Protein AF-A0A1Z3ND58-F1 (afdb_monomer_lite)

Radius of gyration: 22.32 Å; chains: 1; bounding box: 86×36×73 Å

Secondary structure (DSSP, 8-state):
----------------PPPPPPGGGT-EEES----BSSSSBHHHHHHS-EEPPPHHHHHHHHHHHHT---GGGHHHHHHHHHHT--EEEEESS-EEEEEEGGGTEEEEEE-----SEEE-TTT--EEE-HHHHHSPP-B-TTT-SBHHHHHHHHHHHHHHHHHTT-GGGSHHHHHHHTEEE-SSSEEETTS-HHHHHHHHHHHHHHHHTT-HHHHHHHHHHHHHHTTSS-HHHHH-HHHHHHHHHHHHHH-TTHHHHS-HHHHHHHHHHHT--

Sequence (273 aa):
MSFVLGLVTILSVAQAQARPQSALDVMTFEDEFTCNDKFPHHSFCEAVEFRPWSEAEKQIVGEYLANINDPRLGHLLEVIKSKGITKIHRVGYGATWYNNISKRRAEFVRSRDKALLWVNPVTNVIGFSDSFFTGTSFMDPHAKVDRKQINVFHELVHVFDVALGHISTSQEFYDSVGWHWDGKEHVIGGVDYHQSQLDFKNILALVGNKQSARAYAQDRELGIQYGFPTV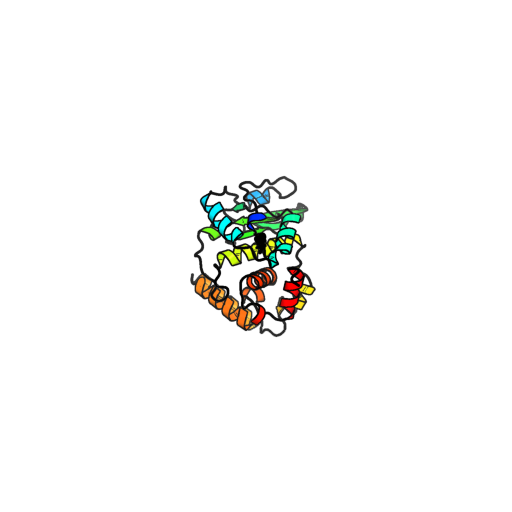YSMTNTHESFAEIISYYIFDPTAKDYLSPKIQAYVKSVLKED

Foldseek 3Di:
DDDDDDDDDDPPPPPPDPFADFLLNQADEDQDDDADCPPPHVLQPVQWAFHGDDPVNCVVVSVLRRVRGDNLCNVLSVLLNVLVLRYETETQFHWDWDQDPVVRDIGIHHDPDDQQWDADLRRSYIYGHPCVVPPDWDQAPFLRHTVSSLSVQLVSLVSSCSSVPNCLPDPLVCVLQQWDDPPPDTAHPPDPPVVLVVQLVVLVVCVVVVNPNVSQNSQQVVQLVQLHRGSCLRNDSSSVRSRLLSCVRRGPCNVVRHDPSSVVVSCVSSVPD

Structure (mmCIF, N/CA/C/O backbone):
data_AF-A0A1Z3ND58-F1
#
_entry.id   AF-A0A1Z3ND58-F1
#
loop_
_atom_site.group_PDB
_atom_site.id
_atom_site.type_symbol
_atom_site.label_atom_id
_atom_site.label_alt_id
_atom_site.label_comp_id
_atom_site.label_asym_id
_atom_site.label_entity_id
_atom_site.label_seq_id
_atom_site.pdbx_PDB_ins_code
_atom_site.Cartn_x
_atom_site.Cartn_y
_atom_site.Cartn_z
_atom_site.occupancy
_atom_site.B_iso_or_equiv
_atom_site.auth_seq_id
_atom_site.auth_comp_id
_atom_site.auth_asym_id
_atom_site.auth_atom_id
_atom_site.pdbx_PDB_model_num
ATOM 1 N N . MET A 1 1 ? -63.194 6.944 -44.421 1.00 39.06 1 MET A N 1
ATOM 2 C CA . MET A 1 1 ? -61.726 6.918 -44.245 1.00 39.06 1 MET A CA 1
ATOM 3 C C . MET A 1 1 ? -61.429 7.492 -42.870 1.00 39.06 1 MET A C 1
ATOM 5 O O . MET A 1 1 ? -61.539 8.697 -42.710 1.00 39.06 1 MET A O 1
ATOM 9 N N . SER A 1 2 ? -61.146 6.642 -41.882 1.00 37.78 2 SER A N 1
ATOM 10 C CA . SER A 1 2 ? -60.727 7.072 -40.541 1.00 37.78 2 SER A CA 1
ATOM 11 C C . SER A 1 2 ? -59.277 6.656 -40.344 1.00 37.78 2 SER A C 1
ATOM 13 O O . SER A 1 2 ? -58.972 5.467 -40.351 1.00 37.78 2 SER A O 1
ATOM 15 N N . PHE A 1 3 ? -58.394 7.644 -40.222 1.00 41.06 3 PHE A N 1
ATOM 16 C CA . PHE A 1 3 ? -57.000 7.455 -39.837 1.00 41.06 3 PHE A CA 1
ATOM 17 C C . PHE A 1 3 ? -56.932 7.327 -38.313 1.00 41.06 3 PHE A C 1
ATOM 19 O O . PHE A 1 3 ? -57.282 8.261 -37.596 1.00 41.06 3 PHE A O 1
ATOM 26 N N . VAL A 1 4 ? -56.483 6.173 -37.824 1.00 44.28 4 VAL A N 1
ATOM 27 C CA . VAL A 1 4 ? -56.103 5.981 -36.421 1.00 44.28 4 VAL A CA 1
ATOM 28 C C . VAL A 1 4 ? -54.611 6.286 -36.316 1.00 44.28 4 VAL A C 1
ATOM 30 O O . VAL A 1 4 ? -53.786 5.532 -36.827 1.00 44.28 4 VAL A O 1
ATOM 33 N N . LEU A 1 5 ? -54.266 7.411 -35.683 1.00 46.44 5 LEU A N 1
ATOM 34 C CA . LEU A 1 5 ? -52.904 7.682 -35.224 1.00 46.44 5 LEU A CA 1
ATOM 35 C C . LEU A 1 5 ? -52.620 6.807 -33.996 1.00 46.44 5 LEU A C 1
ATOM 37 O O . LEU A 1 5 ? -53.207 7.013 -32.935 1.00 46.44 5 LEU A O 1
ATOM 41 N N . GLY A 1 6 ? -51.707 5.849 -34.138 1.00 41.09 6 GLY A N 1
ATOM 42 C CA . GLY A 1 6 ? -51.095 5.153 -33.012 1.00 41.09 6 GLY A CA 1
ATOM 43 C C . GLY A 1 6 ? -49.927 5.971 -32.467 1.00 41.09 6 GLY A C 1
ATOM 44 O O . GLY A 1 6 ? -48.903 6.105 -33.132 1.00 41.09 6 GLY A O 1
ATOM 45 N N . LEU A 1 7 ? -50.084 6.519 -31.262 1.00 45.78 7 LEU A N 1
ATOM 46 C CA . LEU A 1 7 ? -48.991 7.092 -30.480 1.00 45.78 7 LEU A CA 1
ATOM 47 C C . LEU A 1 7 ? -48.187 5.930 -29.873 1.00 45.78 7 LEU A C 1
ATOM 49 O O . LEU A 1 7 ? -48.702 5.200 -29.028 1.00 45.78 7 LEU A O 1
ATOM 53 N N . VAL A 1 8 ? -46.940 5.744 -30.304 1.00 48.28 8 VAL A N 1
ATOM 54 C CA . VAL A 1 8 ? -45.993 4.832 -29.647 1.00 48.28 8 VAL A CA 1
ATOM 55 C C . VAL A 1 8 ? -45.189 5.649 -28.643 1.00 48.28 8 VAL A C 1
ATOM 57 O O . VAL A 1 8 ? -44.304 6.416 -29.014 1.00 48.28 8 VAL A O 1
ATOM 60 N N . THR A 1 9 ? -45.512 5.507 -27.361 1.00 51.62 9 THR A N 1
ATOM 61 C CA . THR A 1 9 ? -44.716 6.047 -26.257 1.00 51.62 9 THR A CA 1
ATOM 62 C C . THR A 1 9 ? -43.531 5.115 -26.013 1.00 51.62 9 THR A C 1
ATOM 64 O O . THR A 1 9 ? -43.684 4.031 -25.453 1.00 51.62 9 THR A O 1
ATOM 67 N N . ILE A 1 10 ? -42.337 5.523 -26.444 1.00 54.19 10 ILE A N 1
ATOM 68 C CA . ILE A 1 10 ? -41.084 4.858 -26.072 1.00 54.19 10 ILE A CA 1
ATOM 69 C C . ILE A 1 10 ? -40.752 5.301 -24.643 1.00 54.19 10 ILE A C 1
ATOM 71 O O . ILE A 1 10 ? -40.317 6.427 -24.414 1.00 54.19 10 ILE A O 1
ATOM 75 N N . LEU A 1 11 ? -41.003 4.426 -23.669 1.00 47.97 11 LEU A N 1
ATOM 76 C CA . LEU A 1 11 ? -40.502 4.585 -22.306 1.00 47.97 11 LEU A CA 1
ATOM 77 C C . LEU A 1 11 ? -39.007 4.250 -22.305 1.00 47.97 11 LEU A C 1
ATOM 79 O O . LEU A 1 11 ? -38.619 3.085 -22.254 1.00 47.97 11 LEU A O 1
ATOM 83 N N . SER A 1 12 ? -38.167 5.279 -22.374 1.00 52.41 12 SER A N 1
ATOM 84 C CA . SER A 1 12 ? -36.735 5.155 -22.113 1.00 52.41 12 SER A CA 1
ATOM 85 C C . SER A 1 12 ? -36.529 4.850 -20.630 1.00 52.41 12 SER A C 1
ATOM 87 O O . SER A 1 12 ? -36.577 5.744 -19.786 1.00 52.41 12 SER A O 1
ATOM 89 N N . VAL A 1 13 ? -36.322 3.576 -20.299 1.00 53.56 13 VAL A N 1
ATOM 90 C CA . VAL A 1 13 ? -35.859 3.164 -18.972 1.00 53.56 13 VAL A CA 1
ATOM 91 C C . VAL A 1 13 ? -34.390 3.564 -18.875 1.00 53.56 13 VAL A C 1
ATOM 93 O O . VAL A 1 13 ? -33.514 2.877 -19.394 1.00 53.56 13 VAL A O 1
ATOM 96 N N . ALA A 1 14 ? -34.115 4.706 -18.248 1.00 52.66 14 ALA A N 1
ATOM 97 C CA . ALA A 1 14 ? -32.765 5.045 -17.830 1.00 52.66 14 ALA A CA 1
ATOM 98 C C . ALA A 1 14 ? -32.334 4.011 -16.780 1.00 52.66 14 ALA A C 1
ATOM 100 O O . ALA A 1 14 ? -32.761 4.066 -15.627 1.00 52.66 14 ALA A O 1
ATOM 101 N N . GLN A 1 15 ? -31.532 3.026 -17.186 1.00 48.34 15 GLN A N 1
ATOM 102 C CA . GLN A 1 15 ? -30.821 2.173 -16.243 1.00 48.34 15 GLN A CA 1
ATOM 103 C C . GLN A 1 15 ? -29.830 3.067 -15.500 1.00 48.34 15 GLN A C 1
ATOM 105 O O . GLN A 1 15 ? -28.807 3.464 -16.053 1.00 48.34 15 GLN A O 1
ATOM 110 N N . ALA A 1 16 ? -30.154 3.425 -14.258 1.00 51.81 16 ALA A N 1
ATOM 111 C CA . ALA A 1 16 ? -29.184 4.017 -13.356 1.00 51.81 16 ALA A CA 1
ATOM 112 C C . ALA A 1 16 ? -28.056 2.992 -13.178 1.00 51.81 16 ALA A C 1
ATOM 114 O O . ALA A 1 16 ? -28.246 1.967 -12.522 1.00 51.81 16 ALA A O 1
ATOM 115 N N . GLN A 1 17 ? -26.910 3.223 -13.821 1.00 58.22 17 GLN A N 1
ATOM 116 C CA . GLN A 1 17 ? -25.712 2.443 -13.545 1.00 58.22 17 GLN A CA 1
ATOM 117 C C . GLN A 1 17 ? -25.391 2.632 -12.063 1.00 58.22 17 GLN A C 1
ATOM 119 O O . GLN A 1 17 ? -25.220 3.760 -11.597 1.00 58.22 17 GLN A O 1
ATOM 124 N N . ALA A 1 18 ? -25.387 1.533 -11.307 1.00 68.38 18 ALA A N 1
ATOM 125 C CA . ALA A 1 18 ? -24.982 1.568 -9.913 1.00 68.38 18 ALA A CA 1
ATOM 126 C C . ALA A 1 18 ? -23.560 2.135 -9.849 1.00 68.38 18 ALA A C 1
ATOM 128 O O . ALA A 1 18 ? -22.675 1.661 -10.565 1.00 68.38 18 ALA A O 1
ATOM 129 N N . ARG A 1 19 ? -23.351 3.171 -9.025 1.00 79.38 19 ARG A N 1
ATOM 130 C CA . ARG A 1 19 ? -22.003 3.698 -8.793 1.00 79.38 19 ARG A CA 1
ATOM 131 C C . ARG A 1 19 ? -21.109 2.553 -8.296 1.00 79.38 19 ARG A C 1
ATOM 133 O O . ARG A 1 19 ? -21.601 1.725 -7.521 1.00 79.38 19 ARG A O 1
ATOM 140 N N . PRO A 1 20 ? -19.833 2.496 -8.704 1.00 84.00 20 PRO A N 1
ATOM 141 C CA . PRO A 1 20 ? -18.913 1.515 -8.150 1.00 84.00 20 PRO A CA 1
ATOM 142 C C . PRO A 1 20 ? -18.843 1.661 -6.625 1.00 84.00 20 PRO A C 1
ATOM 144 O O . PRO A 1 20 ? -18.985 2.768 -6.094 1.00 84.00 20 PRO A O 1
ATOM 147 N N . GLN A 1 21 ? -18.625 0.548 -5.926 1.00 90.38 21 GLN A N 1
ATOM 148 C CA . GLN A 1 21 ? -18.361 0.572 -4.491 1.00 90.38 21 GLN A CA 1
ATOM 149 C C . GLN A 1 21 ? -17.079 1.367 -4.231 1.00 90.38 21 GLN A C 1
ATOM 151 O O . GLN A 1 21 ? -16.051 1.122 -4.861 1.00 90.38 21 GLN A O 1
ATOM 156 N N . SER A 1 22 ? -17.144 2.317 -3.305 1.00 95.12 22 SER A N 1
ATOM 157 C CA . SER A 1 22 ? -15.983 3.085 -2.861 1.00 95.12 22 SER A CA 1
ATOM 158 C C . SER A 1 22 ? -15.372 2.483 -1.599 1.00 95.12 22 SER A C 1
ATOM 160 O O . SER A 1 22 ? -16.047 1.769 -0.850 1.00 95.12 22 SER A O 1
ATOM 162 N N . ALA A 1 23 ? -14.114 2.815 -1.305 1.00 95.56 23 ALA A N 1
ATOM 163 C CA . ALA A 1 23 ? -13.499 2.441 -0.032 1.00 95.56 23 ALA A CA 1
ATOM 164 C C . ALA A 1 23 ? -14.264 3.026 1.171 1.00 95.56 23 ALA A C 1
ATOM 166 O O . ALA A 1 23 ? -14.337 2.386 2.220 1.00 95.56 23 ALA A O 1
ATOM 167 N N . LEU A 1 24 ? -14.902 4.194 1.013 1.00 96.94 24 LEU A N 1
ATOM 168 C CA . LEU A 1 24 ? -15.744 4.795 2.055 1.00 96.94 24 LEU A CA 1
ATOM 169 C C . LEU A 1 24 ? -16.965 3.928 2.404 1.00 96.94 24 LEU A C 1
ATOM 171 O O . LEU A 1 24 ? -17.400 3.928 3.549 1.00 96.94 24 LEU A O 1
ATOM 175 N N . ASP A 1 25 ? -17.494 3.153 1.453 1.00 95.69 25 ASP A N 1
ATOM 176 C CA . ASP A 1 25 ? -18.625 2.249 1.707 1.00 95.69 25 ASP A CA 1
ATOM 177 C C . ASP A 1 25 ? -18.216 1.008 2.534 1.00 95.69 25 ASP A C 1
ATOM 179 O O . ASP A 1 25 ? -19.074 0.237 2.972 1.00 95.69 25 ASP A O 1
ATOM 183 N N . VAL A 1 26 ? -16.909 0.783 2.720 1.00 95.75 26 VAL A N 1
ATOM 184 C CA . VAL A 1 26 ? -16.345 -0.342 3.485 1.00 95.75 26 VAL A CA 1
ATOM 185 C C . VAL A 1 26 ? -15.766 0.107 4.821 1.00 95.75 26 VAL A C 1
ATOM 187 O O . VA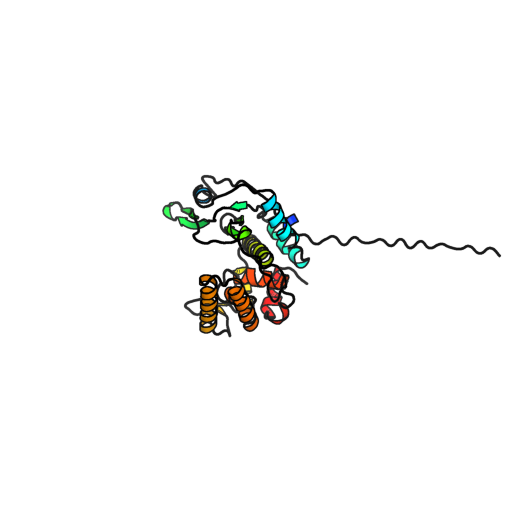L A 1 26 ? -15.911 -0.608 5.811 1.00 95.75 26 VAL A O 1
ATOM 190 N N . MET A 1 27 ? -15.107 1.264 4.854 1.00 96.56 27 MET A N 1
ATOM 191 C CA . MET A 1 27 ? -14.356 1.724 6.019 1.00 96.56 27 MET A CA 1
ATOM 192 C C . MET A 1 27 ? -15.231 2.471 7.025 1.00 96.56 27 MET A C 1
ATOM 194 O O . MET A 1 27 ? -16.112 3.247 6.664 1.00 96.56 27 MET A O 1
ATOM 198 N N . THR A 1 28 ? -14.940 2.283 8.310 1.00 96.62 28 THR A N 1
ATOM 199 C CA . THR A 1 28 ? -15.639 2.932 9.423 1.00 96.62 28 THR A CA 1
ATOM 200 C C . THR A 1 28 ? -14.651 3.628 10.348 1.00 96.62 28 THR A C 1
ATOM 202 O O . THR A 1 28 ? -13.667 3.022 10.776 1.00 96.62 28 THR A O 1
ATOM 205 N N . PHE A 1 29 ? -14.935 4.882 10.690 1.00 97.38 29 PHE A N 1
ATOM 206 C CA . PHE A 1 29 ? -14.153 5.653 11.655 1.00 97.38 29 PHE A CA 1
ATOM 207 C C . PHE A 1 29 ? -14.386 5.141 13.076 1.00 97.38 29 PHE A C 1
ATOM 209 O O . PHE A 1 29 ? -15.533 4.975 13.490 1.00 97.38 29 PHE A O 1
ATOM 216 N N . GLU A 1 30 ? -13.304 4.926 13.817 1.00 96.62 30 GLU A N 1
ATOM 217 C CA . GLU A 1 30 ? -13.336 4.457 15.199 1.00 96.62 30 GLU A CA 1
ATOM 218 C C . GLU A 1 30 ? -12.383 5.298 16.064 1.00 96.62 30 GLU A C 1
ATOM 220 O O . GLU A 1 30 ? -11.206 5.469 15.728 1.00 96.62 30 GLU A O 1
ATOM 225 N N . ASP A 1 31 ? -12.899 5.818 17.178 1.00 92.06 31 ASP A N 1
ATOM 226 C CA . ASP A 1 31 ? -12.148 6.666 18.116 1.00 92.06 31 ASP A CA 1
ATOM 227 C C . ASP A 1 31 ? -11.383 5.843 19.162 1.00 92.06 31 ASP A C 1
ATOM 229 O O . ASP A 1 31 ? -10.349 6.276 19.673 1.00 92.06 31 ASP A O 1
ATOM 233 N N . GLU A 1 32 ? -11.876 4.643 19.475 1.00 87.19 32 GLU A N 1
ATOM 234 C CA . GLU A 1 32 ? -11.374 3.823 20.573 1.00 87.19 32 GLU A CA 1
ATOM 235 C C . GLU A 1 32 ? -10.800 2.491 20.083 1.00 87.19 32 GLU A C 1
ATOM 237 O O . GLU A 1 32 ? -11.251 1.885 19.111 1.00 87.19 32 GLU A O 1
ATOM 242 N N . PHE A 1 33 ? -9.791 1.996 20.796 1.00 91.19 33 PHE A N 1
ATOM 243 C CA . PHE A 1 33 ? -9.271 0.649 20.608 1.00 91.19 33 PHE A CA 1
ATOM 244 C C . PHE A 1 33 ? -8.983 0.022 21.967 1.00 91.19 33 PHE A C 1
ATOM 246 O O . PHE A 1 33 ? -8.309 0.615 22.809 1.00 91.19 33 PHE A O 1
ATOM 253 N N . THR A 1 34 ? -9.489 -1.189 22.195 1.00 89.81 34 THR A N 1
ATOM 254 C CA . THR A 1 34 ? -9.351 -1.864 23.488 1.00 89.81 34 THR A CA 1
ATOM 255 C C . THR A 1 34 ? -8.306 -2.969 23.417 1.00 89.81 34 THR A C 1
ATOM 257 O O . THR A 1 34 ? -8.447 -3.932 22.664 1.00 89.81 34 THR A O 1
ATOM 260 N N . CYS A 1 35 ? -7.279 -2.865 24.258 1.00 91.88 35 CYS A N 1
ATOM 261 C CA . CYS A 1 35 ? -6.337 -3.950 24.520 1.00 91.88 35 CYS A CA 1
ATOM 262 C C . CYS A 1 35 ? -6.767 -4.775 25.736 1.00 91.88 35 CYS A C 1
ATOM 264 O O . CYS A 1 35 ? -7.497 -4.299 26.605 1.00 91.88 35 CYS A O 1
ATOM 266 N N . ASN A 1 36 ? -6.287 -6.011 25.809 1.00 88.81 36 ASN A N 1
ATOM 267 C CA . ASN A 1 36 ? -6.525 -6.913 26.934 1.00 88.81 36 ASN A CA 1
ATOM 268 C C . ASN A 1 36 ? -5.255 -7.722 27.253 1.00 88.81 36 ASN A C 1
ATOM 270 O O . ASN A 1 36 ? -4.233 -7.573 26.588 1.00 88.81 36 ASN A O 1
ATOM 274 N N . ASP A 1 37 ? -5.306 -8.614 28.242 1.00 86.44 37 ASP A N 1
ATOM 275 C CA . ASP A 1 37 ? -4.149 -9.439 28.626 1.00 86.44 37 ASP A CA 1
ATOM 276 C C . ASP A 1 37 ? -3.791 -10.552 27.622 1.00 86.44 37 ASP A C 1
ATOM 278 O O . ASP A 1 37 ? -2.736 -11.181 27.742 1.00 86.44 37 ASP A O 1
ATOM 282 N N . LYS A 1 38 ? -4.650 -10.813 26.629 1.00 83.00 38 LYS A N 1
ATOM 283 C CA . LYS A 1 38 ? -4.438 -11.822 25.583 1.00 83.00 38 LYS A CA 1
ATOM 284 C C . LYS A 1 38 ? -3.909 -11.179 24.306 1.00 83.00 38 LYS A C 1
ATOM 286 O O . LYS A 1 38 ? -2.727 -11.308 23.994 1.00 83.00 38 LYS A O 1
ATOM 291 N N . PHE A 1 39 ? -4.795 -10.537 23.549 1.00 84.69 39 PHE A N 1
ATOM 292 C CA . PHE A 1 39 ? -4.489 -9.976 22.244 1.00 84.69 39 PHE A CA 1
ATOM 293 C C . PHE A 1 39 ? -5.547 -8.951 21.775 1.00 84.69 39 PHE A C 1
ATOM 295 O O . PHE A 1 39 ? -6.742 -9.256 21.836 1.00 84.69 39 PHE A O 1
ATOM 302 N N . PRO A 1 40 ? -5.125 -7.781 21.262 1.00 89.75 40 PRO A N 1
ATOM 303 C CA . PRO A 1 40 ? -3.776 -7.233 21.398 1.00 89.75 40 PRO A CA 1
ATOM 304 C C . PRO A 1 40 ? -3.431 -6.994 22.869 1.00 89.75 40 PRO A C 1
ATOM 306 O O . PRO A 1 40 ? -4.270 -6.536 23.644 1.00 89.75 40 PRO A O 1
ATOM 309 N N . HIS A 1 41 ? -2.202 -7.351 23.252 1.00 92.94 41 HIS A N 1
ATOM 310 C CA . HIS A 1 41 ? -1.719 -7.163 24.619 1.00 92.94 41 HIS A CA 1
ATOM 311 C C . HIS A 1 41 ? -1.672 -5.665 24.978 1.00 92.94 41 HIS A C 1
ATOM 313 O O . HIS A 1 41 ? -1.445 -4.844 24.092 1.00 92.94 41 HIS A O 1
ATOM 319 N N . HIS A 1 42 ? -1.806 -5.298 26.258 1.00 93.50 42 HIS A N 1
ATOM 320 C CA . HIS A 1 42 ? -1.751 -3.902 26.736 1.00 93.50 42 HIS A CA 1
ATOM 321 C C . HIS A 1 42 ? -0.566 -3.083 26.203 1.00 93.50 42 HIS A C 1
ATOM 323 O O . HIS A 1 42 ? -0.738 -1.913 25.874 1.00 93.50 42 HIS A O 1
ATOM 329 N N . SER A 1 43 ? 0.588 -3.720 25.979 1.00 93.31 43 SER A N 1
ATOM 330 C CA . SER A 1 43 ? 1.755 -3.083 25.348 1.00 93.31 43 SER A CA 1
ATOM 331 C C . SER A 1 43 ? 1.454 -2.450 23.983 1.00 93.31 43 SER A C 1
ATOM 333 O O . SER A 1 43 ? 2.157 -1.540 23.571 1.00 93.31 43 SER A O 1
ATOM 335 N N . PHE A 1 44 ? 0.436 -2.925 23.254 1.00 94.75 44 PHE A N 1
ATOM 336 C CA . PHE A 1 44 ? -0.003 -2.306 22.002 1.00 94.75 44 PHE A CA 1
ATOM 337 C C . PHE A 1 44 ? -0.628 -0.931 22.243 1.00 94.75 44 PHE A C 1
ATOM 339 O O . PHE A 1 44 ? -0.188 0.045 21.650 1.00 94.75 44 PHE A O 1
ATOM 346 N N . CYS A 1 45 ? -1.594 -0.834 23.155 1.00 93.00 45 CYS A N 1
ATOM 347 C CA . CYS A 1 45 ? -2.236 0.436 23.498 1.00 93.00 45 CYS A CA 1
ATOM 348 C C . CYS A 1 45 ? -1.283 1.394 24.230 1.00 93.00 45 CYS A C 1
ATOM 350 O O . CYS A 1 45 ? -1.477 2.600 24.184 1.00 93.00 45 CYS A O 1
ATOM 352 N N . GLU A 1 46 ? -0.233 0.881 24.875 1.00 93.50 46 GLU A N 1
ATOM 353 C CA . GLU A 1 46 ? 0.860 1.704 25.415 1.00 93.50 46 GLU A CA 1
ATOM 354 C C . GLU A 1 46 ? 1.798 2.229 24.313 1.00 93.50 46 GLU A C 1
ATOM 356 O O . GLU A 1 46 ? 2.409 3.288 24.457 1.00 93.50 46 GLU A O 1
ATOM 361 N N . ALA A 1 47 ? 1.933 1.486 23.212 1.00 93.19 47 ALA A N 1
ATOM 362 C CA . ALA A 1 47 ? 2.815 1.817 22.097 1.00 93.19 47 ALA A CA 1
ATOM 363 C C . ALA A 1 47 ? 2.154 2.688 21.018 1.00 93.19 47 ALA A C 1
ATOM 365 O O . ALA A 1 47 ? 2.872 3.279 20.207 1.00 93.19 47 ALA A O 1
ATOM 366 N N . VAL A 1 48 ? 0.821 2.759 20.994 1.00 93.06 48 VAL A N 1
ATOM 367 C CA . VAL A 1 48 ? 0.024 3.517 20.021 1.00 93.06 48 VAL A CA 1
ATOM 368 C C . VAL A 1 48 ? -0.737 4.618 20.740 1.00 93.06 48 VAL A C 1
ATOM 370 O O . VAL A 1 48 ? -1.480 4.362 21.682 1.00 93.06 48 VAL A O 1
ATOM 373 N N . GLU A 1 49 ? -0.608 5.849 20.260 1.00 92.25 49 GLU A N 1
ATOM 374 C CA . GLU A 1 49 ? -1.403 6.961 20.778 1.00 92.25 49 GLU A CA 1
ATOM 375 C C . GLU A 1 49 ? -2.703 7.081 19.984 1.00 92.25 49 GLU A C 1
ATOM 377 O O . GLU A 1 49 ? -2.719 7.738 18.947 1.00 92.25 49 GLU A O 1
ATOM 382 N N . PHE A 1 50 ? -3.788 6.465 20.451 1.00 93.25 50 PHE A N 1
ATOM 383 C CA . PHE A 1 50 ? -5.120 6.686 19.880 1.00 93.25 50 PHE A CA 1
ATOM 384 C C . PHE A 1 50 ? -5.651 8.067 20.265 1.00 93.25 50 PHE A C 1
ATOM 386 O O . PHE A 1 50 ? -5.490 8.519 21.401 1.00 93.25 50 PHE A O 1
ATOM 393 N N . ARG A 1 51 ? -6.279 8.747 19.309 1.00 93.81 51 ARG A N 1
ATOM 394 C CA . ARG A 1 51 ? -6.914 10.052 19.497 1.00 93.81 51 ARG A CA 1
ATOM 395 C C . ARG A 1 51 ? -8.331 10.004 18.922 1.00 93.81 51 ARG A C 1
ATOM 397 O O . ARG A 1 51 ? -8.553 9.264 17.968 1.00 93.81 51 ARG A O 1
ATOM 404 N N . PRO A 1 52 ? -9.271 10.800 19.450 1.00 95.75 52 PRO A N 1
ATOM 405 C CA . PRO A 1 52 ? -10.571 10.949 18.817 1.00 95.75 52 PRO A CA 1
ATOM 406 C C . PRO A 1 52 ? -10.429 11.677 17.477 1.00 95.75 52 PRO A C 1
ATOM 408 O O . PRO A 1 52 ? -9.604 12.584 17.327 1.00 95.75 52 PRO A O 1
ATOM 411 N N . TRP A 1 53 ? -11.259 11.298 16.517 1.00 97.31 53 TRP A N 1
ATOM 412 C CA . TRP A 1 53 ? -11.416 11.988 15.249 1.00 97.31 53 TRP A CA 1
ATOM 413 C C . TRP A 1 53 ? -12.156 13.314 15.435 1.00 97.31 53 TRP A C 1
ATOM 415 O O . TRP A 1 53 ? -13.227 13.368 16.044 1.00 97.31 53 TRP A O 1
ATOM 425 N N . SER A 1 54 ? -11.656 14.382 14.818 1.00 97.12 54 SER A N 1
ATOM 426 C CA . SER A 1 54 ? -12.480 15.569 14.569 1.00 97.12 54 SER A CA 1
ATOM 427 C C . SER A 1 54 ? -13.342 15.394 13.313 1.00 97.12 54 SER A C 1
ATOM 429 O O . SER A 1 54 ? -12.966 14.689 12.376 1.00 97.12 54 SER A O 1
ATOM 431 N N . GLU A 1 55 ? -14.482 16.086 13.245 1.00 97.50 55 GLU A N 1
ATOM 432 C CA . GLU A 1 55 ? -15.357 16.047 12.060 1.00 97.50 55 GLU A CA 1
ATOM 433 C C . GLU A 1 55 ? -14.649 16.544 10.788 1.00 97.50 55 GLU A C 1
ATOM 435 O O . GLU A 1 55 ? -14.845 15.988 9.711 1.00 97.50 55 GLU A O 1
ATOM 440 N N . ALA A 1 56 ? -13.756 17.532 10.916 1.00 97.12 56 ALA A N 1
ATOM 441 C CA . ALA A 1 56 ? -12.943 18.008 9.799 1.00 97.12 56 ALA A CA 1
ATOM 442 C C . ALA A 1 56 ? -11.983 16.923 9.277 1.00 97.12 56 ALA A C 1
ATOM 444 O O . ALA A 1 56 ? -11.844 16.747 8.069 1.00 97.12 56 ALA A O 1
ATOM 445 N N . GLU A 1 57 ? -11.341 16.161 10.168 1.00 96.50 57 GLU A N 1
ATOM 446 C CA . GLU A 1 57 ? -10.469 15.049 9.769 1.00 96.50 57 GLU A CA 1
ATOM 447 C C . GLU A 1 57 ? -11.267 13.906 9.128 1.00 96.50 57 GLU A C 1
ATOM 449 O O . GLU A 1 57 ? -10.825 13.369 8.109 1.00 96.50 57 GLU A O 1
ATOM 454 N N . LYS A 1 58 ? -12.452 13.572 9.669 1.00 97.56 58 LYS A N 1
ATOM 455 C CA . LYS A 1 58 ? -13.358 12.581 9.060 1.00 97.56 58 LYS A CA 1
ATOM 456 C C . LYS A 1 58 ? -13.763 12.994 7.653 1.00 97.56 58 LYS A C 1
ATOM 458 O O . LYS A 1 58 ? -13.747 12.156 6.758 1.00 97.56 58 LYS A O 1
ATOM 463 N N . GLN A 1 59 ? -14.084 14.272 7.448 1.00 97.31 59 GLN A N 1
ATOM 464 C CA . GLN A 1 59 ? -14.427 14.788 6.127 1.00 97.31 59 GLN A CA 1
ATOM 465 C C . GLN A 1 59 ? -13.254 14.634 5.150 1.00 97.31 59 GLN A C 1
ATOM 467 O O . GLN A 1 59 ? -13.431 14.043 4.088 1.00 97.31 59 GLN A O 1
ATOM 472 N N . ILE A 1 60 ? -12.051 15.087 5.525 1.00 95.56 60 ILE A N 1
ATOM 473 C CA . ILE A 1 60 ? -10.858 14.998 4.665 1.00 95.56 60 ILE A CA 1
ATOM 474 C C . ILE A 1 60 ? -10.569 13.543 4.278 1.00 95.56 60 ILE A C 1
ATOM 476 O O . ILE A 1 60 ? -10.374 13.235 3.105 1.00 95.56 60 ILE A O 1
ATOM 480 N N . VAL A 1 61 ? -10.530 12.632 5.253 1.00 96.00 61 VAL A N 1
ATOM 481 C CA . VAL A 1 61 ? -10.255 11.211 4.986 1.00 96.00 61 VAL A CA 1
ATOM 482 C C . VAL A 1 61 ? -11.395 10.571 4.195 1.00 96.00 61 VAL A C 1
ATOM 484 O O . VAL A 1 61 ? -11.141 9.800 3.270 1.00 96.00 61 VAL A O 1
ATOM 487 N N . GLY A 1 62 ? -12.641 10.927 4.507 1.00 96.94 62 GLY A N 1
ATOM 488 C CA . GLY A 1 62 ? -13.826 10.466 3.794 1.00 96.94 62 GLY A CA 1
ATOM 489 C C . GLY A 1 62 ? -13.804 10.839 2.313 1.00 96.94 62 GLY A C 1
ATOM 490 O O . GLY A 1 62 ? -14.128 9.997 1.481 1.00 96.94 62 GLY A O 1
ATOM 491 N N . GLU A 1 63 ? -13.347 12.045 1.967 1.00 96.25 63 GLU A N 1
ATOM 492 C CA . GLU A 1 63 ? -13.176 12.482 0.575 1.00 96.25 63 GLU A CA 1
ATOM 493 C C . GLU A 1 63 ? -12.160 11.605 -0.176 1.00 96.25 63 GLU A C 1
ATOM 495 O O . GLU A 1 63 ? -12.456 11.126 -1.274 1.00 96.25 63 GLU A O 1
ATOM 500 N N . TYR A 1 64 ? -11.001 11.306 0.424 1.00 95.88 64 TYR A N 1
ATOM 501 C CA . TYR A 1 64 ? -10.030 10.390 -0.190 1.00 95.88 64 TYR A CA 1
ATOM 502 C C . TYR A 1 64 ? -10.601 8.982 -0.378 1.00 95.88 64 TYR A C 1
ATOM 504 O O . TYR A 1 64 ? -10.458 8.406 -1.454 1.00 95.88 64 TYR A O 1
ATOM 512 N N . LEU A 1 65 ? -11.277 8.436 0.636 1.00 96.50 65 LEU A N 1
ATOM 513 C CA . LEU A 1 65 ? -11.883 7.103 0.568 1.00 96.50 65 LEU A CA 1
ATOM 514 C C . LEU A 1 65 ? -13.027 7.027 -0.454 1.00 96.50 65 LEU A C 1
ATOM 516 O O . LEU A 1 65 ? -13.190 6.004 -1.118 1.00 96.50 65 LEU A O 1
ATOM 520 N N . ALA A 1 66 ? -13.806 8.099 -0.614 1.00 96.38 66 ALA A N 1
ATOM 521 C CA . ALA A 1 66 ? -14.877 8.178 -1.606 1.00 96.38 66 ALA A CA 1
ATOM 522 C C . ALA A 1 66 ? -14.338 8.207 -3.045 1.00 96.38 66 ALA A C 1
ATOM 524 O O . ALA A 1 66 ? -14.981 7.673 -3.951 1.00 96.38 66 ALA A O 1
ATOM 525 N N . ASN A 1 67 ? -13.155 8.798 -3.248 1.00 95.38 67 ASN A N 1
ATOM 526 C CA . ASN A 1 67 ? -12.484 8.875 -4.548 1.00 95.38 67 ASN A CA 1
ATOM 527 C C . ASN A 1 67 ? -11.727 7.587 -4.923 1.00 95.38 67 ASN A C 1
ATOM 529 O O . ASN A 1 67 ? -11.263 7.449 -6.053 1.00 95.38 67 ASN A O 1
ATOM 533 N N . ILE A 1 68 ? -11.614 6.624 -4.006 1.00 95.88 68 ILE A N 1
ATOM 534 C CA . ILE A 1 68 ? -11.136 5.265 -4.290 1.00 95.88 68 ILE A CA 1
ATOM 535 C C . ILE A 1 68 ? -12.362 4.423 -4.666 1.00 95.88 68 ILE A C 1
ATOM 537 O O . ILE A 1 68 ? -12.945 3.743 -3.822 1.00 95.88 68 ILE A O 1
ATOM 541 N N . ASN A 1 69 ? -12.809 4.544 -5.918 1.00 94.38 69 ASN A N 1
ATOM 542 C CA . ASN A 1 69 ? -14.093 4.017 -6.402 1.00 94.38 69 ASN A CA 1
ATOM 543 C C . ASN A 1 69 ? -14.019 3.427 -7.824 1.00 94.38 69 ASN A C 1
ATOM 545 O O . ASN A 1 69 ? -14.959 3.537 -8.609 1.00 94.38 69 ASN A O 1
ATOM 549 N N . ASP A 1 70 ? -12.897 2.807 -8.177 1.00 93.62 70 ASP A N 1
ATOM 550 C CA . ASP A 1 70 ? -12.726 2.170 -9.483 1.00 93.62 70 ASP A CA 1
ATOM 551 C C . ASP A 1 70 ? -13.441 0.796 -9.536 1.00 93.62 70 ASP A C 1
ATOM 553 O O . ASP A 1 70 ? -13.329 0.021 -8.581 1.00 93.62 70 ASP A O 1
ATOM 557 N N . PRO A 1 71 ? -14.161 0.446 -10.626 1.00 92.38 71 PRO A N 1
ATOM 558 C CA . PRO A 1 71 ? -14.846 -0.845 -10.762 1.00 92.38 71 PRO A CA 1
ATOM 559 C C . PRO A 1 71 ? -13.959 -2.076 -10.530 1.00 92.38 71 PRO A C 1
ATOM 561 O O . PRO A 1 71 ? -14.445 -3.093 -10.029 1.00 92.38 71 PRO A O 1
ATOM 564 N N . ARG A 1 72 ? -12.660 -1.986 -10.844 1.00 94.56 72 ARG A N 1
ATOM 565 C CA . ARG A 1 72 ? -11.680 -3.068 -10.648 1.00 94.56 72 ARG A CA 1
ATOM 566 C C . ARG A 1 72 ? -11.446 -3.397 -9.170 1.00 94.56 72 ARG A C 1
ATOM 568 O O . ARG A 1 72 ? -10.911 -4.451 -8.849 1.00 94.56 72 ARG A O 1
ATOM 575 N N . LEU A 1 73 ? -11.856 -2.519 -8.252 1.00 95.06 73 LEU A N 1
ATOM 576 C CA . LEU A 1 73 ? -11.635 -2.682 -6.813 1.00 95.06 73 LEU A CA 1
ATOM 577 C C . LEU A 1 73 ? -12.682 -3.554 -6.121 1.00 95.06 73 LEU A C 1
ATOM 579 O O . LEU A 1 73 ? -12.522 -3.848 -4.937 1.00 95.06 73 LEU A O 1
ATOM 583 N N . GLY A 1 74 ? -13.735 -3.988 -6.824 1.00 94.31 74 GLY A N 1
ATOM 584 C CA . GLY A 1 74 ? -14.846 -4.726 -6.216 1.00 94.31 74 GLY A CA 1
ATOM 585 C C . GLY A 1 74 ? -14.393 -5.956 -5.424 1.00 94.31 74 GLY A C 1
ATOM 586 O O . GLY A 1 74 ? -14.797 -6.134 -4.276 1.00 94.31 74 GLY A O 1
ATOM 587 N N . HIS A 1 75 ? -13.497 -6.774 -5.988 1.00 94.88 75 HIS A N 1
ATOM 588 C CA . HIS A 1 75 ? -12.977 -7.941 -5.273 1.00 94.88 75 HIS A CA 1
ATOM 589 C C . HIS A 1 75 ? -12.138 -7.553 -4.047 1.00 94.88 75 HIS A C 1
ATOM 591 O O . HIS A 1 75 ? -12.324 -8.131 -2.975 1.00 94.88 75 HIS A O 1
ATOM 597 N N . LEU A 1 76 ? -11.244 -6.573 -4.201 1.00 95.88 76 LEU A N 1
ATOM 598 C CA . LEU A 1 76 ? -10.351 -6.103 -3.141 1.00 95.88 76 LEU A CA 1
ATOM 599 C C . LEU A 1 76 ? -11.148 -5.591 -1.937 1.00 95.88 76 LEU A C 1
ATOM 601 O O . LEU A 1 76 ? -10.932 -6.035 -0.807 1.00 95.88 76 LEU A O 1
ATOM 605 N N . LEU A 1 77 ? -12.108 -4.699 -2.185 1.00 95.88 77 LEU A N 1
ATOM 606 C CA . LEU A 1 77 ? -12.939 -4.090 -1.148 1.00 95.88 77 LEU A CA 1
ATOM 607 C C . LEU A 1 77 ? -13.818 -5.125 -0.435 1.00 95.88 77 LEU A C 1
ATOM 609 O O . LEU A 1 77 ? -13.948 -5.080 0.791 1.00 95.88 77 LEU A O 1
ATOM 613 N N . GLU A 1 78 ? -14.367 -6.095 -1.168 1.00 95.38 78 GLU A N 1
ATOM 614 C CA . GLU A 1 78 ? -15.155 -7.178 -0.573 1.00 95.38 78 GLU A CA 1
ATOM 615 C C . GLU A 1 78 ? -14.295 -8.108 0.296 1.00 95.38 78 GLU A C 1
ATOM 617 O O . GLU A 1 78 ? -14.724 -8.521 1.374 1.00 95.38 78 GLU A O 1
ATOM 622 N N . VAL A 1 79 ? -13.053 -8.399 -0.106 1.00 95.75 79 VAL A N 1
ATOM 623 C CA . VAL A 1 79 ? -12.129 -9.197 0.717 1.00 95.75 79 VAL A CA 1
ATOM 624 C C . VAL A 1 79 ? -11.837 -8.498 2.040 1.00 95.75 79 VAL A C 1
ATOM 626 O O . VAL A 1 79 ? -12.007 -9.124 3.090 1.00 95.75 79 VAL A O 1
ATOM 629 N N . ILE A 1 80 ? -11.476 -7.211 2.008 1.00 94.75 80 ILE A N 1
ATOM 630 C CA . ILE A 1 80 ? -11.222 -6.427 3.227 1.00 94.75 80 ILE A CA 1
ATOM 631 C C . ILE A 1 80 ? -12.444 -6.467 4.153 1.00 94.75 80 ILE A C 1
ATOM 633 O O . ILE A 1 80 ? -12.326 -6.783 5.342 1.00 94.75 80 ILE A O 1
ATOM 637 N N . LYS A 1 81 ? -13.631 -6.216 3.589 1.00 95.00 81 LYS A N 1
ATOM 638 C CA . LYS A 1 81 ? -14.902 -6.247 4.316 1.00 95.00 81 LYS A CA 1
ATOM 639 C C . LYS A 1 81 ? -15.168 -7.611 4.951 1.00 95.00 81 LYS A C 1
ATOM 641 O O . LYS A 1 81 ? -15.470 -7.683 6.140 1.00 95.00 81 LYS A O 1
ATOM 646 N N . SER A 1 82 ? -15.014 -8.694 4.188 1.00 95.38 82 SER A N 1
ATOM 647 C CA . SER A 1 82 ? -15.278 -10.065 4.648 1.00 95.38 82 SER A CA 1
ATOM 648 C C . SER A 1 82 ? -14.348 -10.516 5.781 1.00 95.38 82 SER A C 1
ATOM 650 O O . SER A 1 82 ? -14.735 -11.338 6.611 1.00 95.38 82 SER A O 1
ATOM 652 N N . LYS A 1 83 ? -13.132 -9.960 5.845 1.00 93.31 83 LYS A N 1
ATOM 653 C CA . LYS A 1 83 ? -12.161 -10.213 6.919 1.00 93.31 83 LYS A CA 1
ATOM 654 C C . LYS A 1 83 ? -12.344 -9.304 8.133 1.00 93.31 83 LYS A C 1
ATOM 656 O O . LYS A 1 83 ? -11.689 -9.527 9.147 1.00 93.31 83 LYS A O 1
ATOM 661 N N . GLY A 1 84 ? -13.230 -8.311 8.050 1.00 91.56 84 GLY A N 1
ATOM 662 C CA . GLY A 1 84 ? -13.539 -7.398 9.149 1.00 91.56 84 GLY A CA 1
ATOM 663 C C . GLY A 1 84 ? -12.441 -6.374 9.448 1.00 91.56 84 GLY A C 1
ATOM 664 O O . GLY A 1 84 ? -12.454 -5.779 10.524 1.00 91.56 84 GLY A O 1
ATOM 665 N N . ILE A 1 85 ? -11.500 -6.149 8.525 1.00 91.44 85 ILE A N 1
ATOM 666 C CA . ILE A 1 85 ? -10.426 -5.156 8.689 1.00 91.44 85 ILE A CA 1
ATOM 667 C C . ILE A 1 85 ? -10.903 -3.801 8.145 1.00 91.44 85 ILE A C 1
ATOM 669 O O . ILE A 1 85 ? -10.385 -3.277 7.166 1.00 91.44 85 ILE A O 1
ATOM 673 N N . THR A 1 86 ? -11.972 -3.269 8.739 1.00 94.56 86 THR A N 1
ATOM 674 C CA . THR A 1 86 ? -12.700 -2.097 8.214 1.00 94.56 86 THR A CA 1
ATOM 675 C C . THR A 1 86 ? -12.568 -0.850 9.082 1.00 94.56 86 THR A C 1
ATOM 677 O O . THR A 1 86 ? -13.050 0.218 8.710 1.00 94.56 86 THR A O 1
ATOM 680 N N . LYS A 1 87 ? -11.961 -0.967 10.265 1.00 95.50 87 LYS A N 1
ATOM 681 C CA . LYS A 1 87 ? -11.873 0.134 11.225 1.00 95.50 87 LYS A CA 1
ATOM 682 C C . LYS A 1 87 ? -10.626 0.968 10.984 1.00 95.50 87 LYS A C 1
ATOM 684 O O . LYS A 1 87 ? -9.515 0.439 10.992 1.00 95.50 87 LYS A O 1
ATOM 689 N N . ILE A 1 88 ? -10.823 2.272 10.821 1.00 96.44 88 ILE A N 1
ATOM 690 C CA . ILE A 1 88 ? -9.743 3.250 10.713 1.00 96.44 88 ILE A CA 1
ATOM 691 C C . ILE A 1 88 ? -9.726 4.153 11.943 1.00 96.44 88 ILE A C 1
ATOM 693 O O . ILE A 1 88 ? -10.753 4.670 12.389 1.00 96.44 88 ILE A O 1
ATOM 697 N N . HIS A 1 89 ? -8.532 4.355 12.480 1.00 96.12 89 HIS A N 1
ATOM 698 C CA . HIS A 1 89 ? -8.301 5.066 13.726 1.00 96.12 89 HIS A CA 1
ATOM 699 C C . HIS A 1 89 ? -7.487 6.330 13.488 1.00 96.12 89 HIS A C 1
ATOM 701 O O . HIS A 1 89 ? -6.635 6.385 12.597 1.00 96.12 89 HIS A O 1
ATOM 707 N N . ARG A 1 90 ? -7.704 7.338 14.328 1.00 95.44 90 ARG A N 1
ATOM 708 C CA . ARG A 1 90 ? -6.829 8.500 14.401 1.00 95.44 90 ARG A CA 1
ATOM 709 C C . ARG A 1 90 ? -5.732 8.224 15.421 1.00 95.44 90 ARG A C 1
ATOM 711 O O . ARG A 1 90 ? -6.017 7.883 16.566 1.00 95.44 90 ARG A O 1
ATOM 718 N N . VAL A 1 91 ? -4.470 8.360 15.013 1.00 93.56 91 VAL A N 1
ATOM 719 C CA . VAL A 1 91 ? -3.322 8.053 15.881 1.00 93.56 91 VAL A CA 1
ATOM 720 C C . VAL A 1 91 ? -2.295 9.182 15.910 1.00 93.56 91 VAL A C 1
ATOM 722 O O . VAL A 1 91 ? -2.040 9.814 14.895 1.00 93.56 91 VAL A O 1
ATOM 725 N N . GLY A 1 92 ? -1.662 9.452 17.049 1.00 89.69 92 GLY A N 1
ATOM 726 C CA . GLY A 1 92 ? -0.500 10.348 17.115 1.00 89.69 92 GLY A CA 1
ATOM 727 C C . GLY A 1 92 ? 0.762 9.693 16.542 1.00 89.69 92 GLY A C 1
ATOM 728 O O . GLY A 1 92 ? 1.540 10.324 15.825 1.00 89.69 92 GLY A O 1
ATOM 729 N N . TYR A 1 93 ? 0.944 8.400 16.816 1.00 88.00 93 TYR A N 1
ATOM 730 C CA . TYR A 1 93 ? 2.016 7.555 16.286 1.00 88.00 93 TYR A CA 1
ATOM 731 C C . TYR A 1 93 ? 1.616 6.076 16.342 1.00 88.00 93 TYR A C 1
ATOM 733 O O . TYR A 1 93 ? 0.804 5.680 17.178 1.00 88.00 93 TYR A O 1
ATOM 741 N N . GLY A 1 94 ? 2.204 5.270 15.456 1.00 90.75 94 GLY A N 1
ATOM 742 C CA . GLY A 1 94 ? 2.002 3.821 15.410 1.00 90.75 94 GLY A CA 1
ATOM 743 C C . GLY A 1 94 ? 3.000 3.031 16.262 1.00 90.75 94 GLY A C 1
ATOM 744 O O . GLY A 1 94 ? 3.888 3.587 16.917 1.00 90.75 94 GLY A O 1
ATOM 745 N N . ALA A 1 95 ? 2.889 1.708 16.189 1.00 91.62 95 ALA A N 1
ATOM 746 C CA . ALA A 1 95 ? 3.748 0.750 16.879 1.00 91.62 95 ALA A CA 1
ATOM 747 C C . ALA A 1 95 ? 4.440 -0.219 15.909 1.00 91.62 95 ALA A C 1
ATOM 749 O O . ALA A 1 95 ? 3.875 -0.623 14.891 1.00 91.62 95 ALA A O 1
ATOM 750 N N . THR A 1 96 ? 5.649 -0.639 16.274 1.00 91.12 96 THR A N 1
ATOM 751 C CA . THR A 1 96 ? 6.289 -1.852 15.751 1.00 91.12 96 THR A CA 1
ATOM 752 C C . THR A 1 96 ? 6.153 -2.983 16.771 1.00 91.12 96 THR A C 1
ATOM 754 O O . THR A 1 96 ? 5.738 -2.756 17.913 1.00 91.12 96 THR A O 1
ATOM 757 N N . TRP A 1 97 ? 6.467 -4.209 16.368 1.00 92.19 97 TRP A N 1
ATOM 758 C CA . TRP A 1 97 ? 6.300 -5.398 17.194 1.00 92.19 97 TRP A CA 1
ATOM 759 C C . TRP A 1 97 ? 7.561 -6.260 17.207 1.00 92.19 97 TRP A C 1
ATOM 761 O O . TRP A 1 97 ? 8.382 -6.222 16.293 1.00 92.19 97 TRP A O 1
ATOM 771 N N . TYR A 1 98 ? 7.708 -7.052 18.261 1.00 92.56 98 TYR A N 1
ATOM 772 C CA . TYR A 1 98 ? 8.728 -8.089 18.357 1.00 92.56 98 TYR A CA 1
ATOM 773 C C . TYR A 1 98 ? 8.165 -9.315 19.072 1.00 92.56 98 TYR A C 1
ATOM 775 O O . TYR A 1 98 ? 7.220 -9.234 19.862 1.00 92.56 98 TYR A O 1
ATOM 783 N N . ASN A 1 99 ? 8.757 -10.475 18.800 1.00 91.94 99 ASN A N 1
ATOM 784 C CA . ASN A 1 99 ? 8.359 -11.715 19.447 1.00 91.94 99 ASN A CA 1
ATOM 785 C C . ASN A 1 99 ? 9.066 -11.850 20.806 1.00 91.94 99 ASN A C 1
ATOM 787 O O . ASN A 1 99 ? 10.281 -12.055 20.864 1.00 91.94 99 ASN A O 1
ATOM 791 N N . ASN A 1 100 ? 8.327 -11.732 21.913 1.00 92.19 100 ASN A N 1
ATOM 792 C CA . ASN A 1 100 ? 8.874 -11.949 23.249 1.00 92.19 100 ASN A CA 1
ATOM 793 C C . ASN A 1 100 ? 8.819 -13.444 23.590 1.00 92.19 100 ASN A C 1
ATOM 795 O O . ASN A 1 100 ? 7.828 -13.944 24.130 1.00 92.19 100 ASN A O 1
ATOM 799 N N . ILE A 1 101 ? 9.920 -14.148 23.313 1.00 91.75 101 ILE A N 1
ATOM 800 C CA . ILE A 1 101 ? 10.050 -15.600 23.524 1.00 91.75 101 ILE A CA 1
ATOM 801 C C . ILE A 1 101 ? 9.774 -15.985 24.983 1.00 91.75 101 ILE A C 1
ATOM 803 O O . ILE A 1 101 ? 9.076 -16.967 25.236 1.00 91.75 101 ILE A O 1
ATOM 807 N N . SER A 1 102 ? 10.261 -15.195 25.948 1.00 93.44 102 SER A N 1
ATOM 808 C CA . SER A 1 102 ? 10.095 -15.493 27.379 1.00 93.44 102 SER A CA 1
ATOM 809 C C . SER A 1 102 ? 8.628 -15.495 27.818 1.00 93.44 102 SER A C 1
ATOM 811 O O . SER A 1 102 ? 8.230 -16.316 28.642 1.00 93.44 102 SER A O 1
ATOM 813 N N . LYS A 1 103 ? 7.811 -14.622 27.218 1.00 89.81 103 LYS A N 1
ATOM 814 C CA . LYS A 1 103 ? 6.375 -14.496 27.501 1.00 89.81 103 LYS A CA 1
ATOM 815 C C . LYS A 1 103 ? 5.488 -15.198 26.469 1.00 89.81 103 LYS A C 1
ATOM 817 O O . LYS A 1 103 ? 4.269 -15.157 26.608 1.00 89.81 103 LYS A O 1
ATOM 822 N N . ARG A 1 104 ? 6.084 -15.826 25.445 1.00 90.19 104 ARG A N 1
ATOM 823 C CA . ARG A 1 104 ? 5.408 -16.509 24.326 1.00 90.19 104 ARG A CA 1
ATOM 824 C C . ARG A 1 104 ? 4.311 -15.661 23.671 1.00 90.19 104 ARG A C 1
ATOM 826 O O . ARG A 1 104 ? 3.218 -16.154 23.404 1.00 90.19 104 ARG A O 1
ATOM 833 N N . ARG A 1 105 ? 4.591 -14.377 23.443 1.00 89.75 105 ARG A N 1
ATOM 834 C CA . ARG A 1 105 ? 3.632 -13.435 22.848 1.00 89.75 105 ARG A CA 1
ATOM 835 C C . ARG A 1 105 ? 4.330 -12.339 22.052 1.00 89.75 105 ARG A C 1
ATOM 837 O O . ARG A 1 105 ? 5.490 -12.024 22.317 1.00 89.75 105 ARG A O 1
ATOM 844 N N . ALA A 1 106 ? 3.589 -11.717 21.139 1.00 92.06 106 ALA A N 1
ATOM 845 C CA . ALA A 1 106 ? 4.000 -10.462 20.526 1.00 92.06 106 ALA A CA 1
ATOM 846 C C . ALA A 1 106 ? 3.922 -9.323 21.556 1.00 92.06 106 ALA A C 1
ATOM 848 O O . ALA A 1 106 ? 2.931 -9.194 22.280 1.00 92.06 106 ALA A O 1
ATOM 849 N N . GLU A 1 107 ? 4.966 -8.504 21.619 1.00 93.12 107 GLU A N 1
ATOM 850 C CA . GLU A 1 107 ? 4.966 -7.235 22.344 1.00 93.12 107 GLU A CA 1
ATOM 851 C C . GLU A 1 107 ? 5.216 -6.087 21.371 1.00 93.12 107 GLU A C 1
ATOM 853 O O . GLU A 1 107 ? 5.729 -6.282 20.268 1.00 93.12 107 GLU A O 1
ATOM 858 N N . PHE A 1 108 ? 4.804 -4.891 21.779 1.00 94.75 108 PHE A N 1
ATOM 859 C CA . PHE A 1 108 ? 4.755 -3.721 20.916 1.00 94.75 108 PHE A CA 1
ATOM 860 C C . PHE A 1 108 ? 5.517 -2.570 21.548 1.00 94.75 108 PHE A C 1
ATOM 862 O O . PHE A 1 108 ? 5.496 -2.391 22.765 1.00 94.75 108 PHE A O 1
ATOM 869 N N . VAL A 1 109 ? 6.185 -1.795 20.702 1.00 94.12 109 VAL A N 1
ATOM 870 C CA . VAL A 1 109 ? 6.881 -0.566 21.084 1.00 94.12 109 VAL A CA 1
ATOM 871 C C . VAL A 1 109 ? 6.587 0.511 20.061 1.00 94.12 109 VAL A C 1
ATOM 873 O O . VAL A 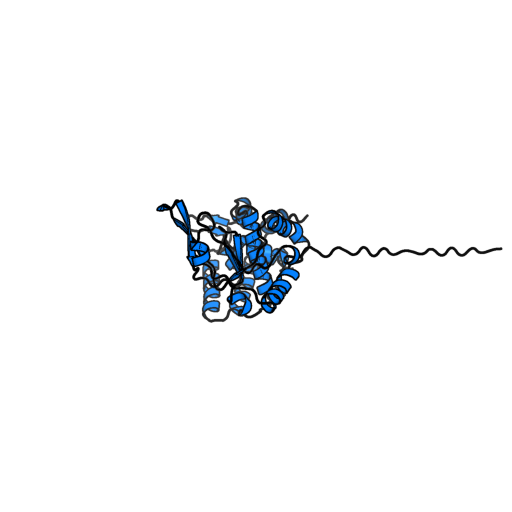1 109 ? 6.355 0.229 18.885 1.00 94.12 109 VAL A O 1
ATOM 876 N N . ARG A 1 110 ? 6.597 1.762 20.514 1.00 92.00 110 ARG A N 1
ATOM 877 C CA . ARG A 1 110 ? 6.368 2.922 19.658 1.00 92.00 110 ARG A CA 1
ATOM 878 C C . ARG A 1 110 ? 7.292 2.892 18.437 1.00 92.00 110 ARG A C 1
ATOM 880 O O . ARG A 1 110 ? 8.511 2.769 18.583 1.00 92.00 110 ARG A O 1
ATOM 887 N N . SER A 1 111 ? 6.714 3.060 17.250 1.00 89.00 111 SER A N 1
ATOM 888 C CA . SER A 1 111 ? 7.500 3.216 16.029 1.00 89.00 111 SER A CA 1
ATOM 889 C C . SER A 1 111 ? 8.189 4.584 16.005 1.00 89.00 111 SER A C 1
ATOM 891 O O . SER A 1 111 ? 7.634 5.594 16.449 1.00 89.00 111 SER A O 1
ATOM 893 N N . ARG A 1 112 ? 9.422 4.616 15.488 1.00 83.44 112 ARG A N 1
ATOM 894 C CA . ARG A 1 112 ? 10.139 5.868 15.195 1.00 83.44 112 ARG A CA 1
ATOM 895 C C . ARG A 1 112 ? 9.692 6.481 13.868 1.00 83.44 112 ARG A C 1
ATOM 897 O O . ARG A 1 112 ? 9.956 7.661 13.635 1.00 83.44 112 ARG A O 1
ATOM 904 N N . ASP A 1 113 ? 9.022 5.694 13.034 1.00 75.75 113 ASP A N 1
ATOM 905 C CA . ASP A 1 113 ? 8.622 6.092 11.695 1.00 75.75 113 ASP A CA 1
ATOM 906 C C . ASP A 1 113 ? 7.420 7.030 11.744 1.00 75.75 113 ASP A C 1
ATOM 908 O O . ASP A 1 113 ? 6.485 6.867 12.532 1.00 75.75 113 ASP A O 1
ATOM 912 N N . LYS A 1 114 ? 7.445 8.033 10.868 1.00 72.81 114 LYS A N 1
ATOM 913 C CA . LYS A 1 114 ? 6.355 8.995 10.692 1.00 72.81 114 LYS A CA 1
ATOM 914 C C . LYS A 1 114 ? 5.557 8.637 9.443 1.00 72.81 114 LYS A C 1
ATOM 916 O O . LYS A 1 114 ? 5.598 9.359 8.451 1.00 72.81 114 LYS A O 1
ATOM 921 N N . ALA A 1 115 ? 4.873 7.499 9.486 1.00 76.06 115 ALA A N 1
ATOM 922 C CA . ALA A 1 115 ? 3.994 7.072 8.402 1.00 76.06 115 ALA A CA 1
ATOM 923 C C . ALA A 1 115 ? 2.784 8.016 8.294 1.00 76.06 115 ALA A C 1
ATOM 925 O O . ALA A 1 115 ? 2.283 8.491 9.314 1.00 76.06 115 ALA A O 1
ATOM 926 N N . LEU A 1 116 ? 2.316 8.315 7.078 1.00 81.75 116 LEU A N 1
ATOM 927 C CA . LEU A 1 116 ? 1.086 9.099 6.882 1.00 81.75 116 LEU A CA 1
ATOM 928 C C . LEU A 1 116 ? -0.123 8.289 7.365 1.00 81.75 116 LEU A C 1
ATOM 930 O O . LEU A 1 116 ? -0.919 8.753 8.178 1.00 81.75 116 LEU A O 1
ATOM 934 N N . LEU A 1 117 ? -0.188 7.052 6.900 1.00 85.00 117 LEU A N 1
ATOM 935 C CA . LEU A 1 117 ? -1.147 6.034 7.271 1.00 85.00 117 LEU A CA 1
ATOM 936 C C . LEU A 1 117 ? -0.336 4.782 7.620 1.00 85.00 117 LEU A C 1
ATOM 938 O O . LEU A 1 117 ? 0.723 4.552 7.047 1.00 85.00 117 LEU A O 1
ATOM 942 N N . TRP A 1 118 ? -0.761 4.064 8.649 1.00 86.88 118 TRP A N 1
ATOM 943 C CA . TRP A 1 118 ? -0.026 2.948 9.231 1.00 86.88 118 TRP A CA 1
ATOM 944 C C . TRP A 1 118 ? -0.958 1.757 9.382 1.00 86.88 118 TRP A C 1
ATOM 946 O O . TRP A 1 118 ? -1.999 1.879 10.025 1.00 86.88 118 TRP A O 1
ATOM 956 N N . VAL A 1 119 ? -0.567 0.608 8.840 1.00 87.56 119 VAL A N 1
ATOM 957 C CA . VAL A 1 119 ? -1.257 -0.667 9.052 1.00 87.56 119 VAL A CA 1
ATOM 958 C C . VAL A 1 119 ? -0.384 -1.553 9.934 1.00 87.56 119 VAL A C 1
ATOM 960 O O . VAL A 1 119 ? 0.768 -1.837 9.607 1.00 87.56 119 VAL A O 1
ATOM 963 N N . ASN A 1 120 ? -0.909 -2.002 11.076 1.00 88.06 120 ASN A N 1
ATOM 964 C CA . ASN A 1 120 ? -0.214 -2.991 11.893 1.00 88.06 120 ASN A CA 1
ATOM 965 C C . ASN A 1 120 ? -0.561 -4.409 11.408 1.00 88.06 120 ASN A C 1
ATOM 967 O O . ASN A 1 120 ? -1.705 -4.826 11.579 1.00 88.06 120 ASN A O 1
ATOM 971 N N . PRO A 1 121 ? 0.400 -5.193 10.889 1.00 81.88 121 PRO A N 1
ATOM 972 C CA . PRO A 1 121 ? 0.106 -6.507 10.309 1.00 81.88 121 PRO A CA 1
ATOM 973 C C . PRO A 1 121 ? -0.248 -7.573 11.355 1.00 81.88 121 PRO A C 1
ATOM 975 O O . PRO A 1 121 ? -0.699 -8.657 11.007 1.00 81.88 121 PRO A O 1
ATOM 978 N N . VAL A 1 122 ? -0.017 -7.297 12.643 1.00 86.88 122 VAL A N 1
ATOM 979 C CA . VAL A 1 122 ? -0.309 -8.233 13.734 1.00 86.88 122 VAL A CA 1
ATOM 980 C C . VAL A 1 122 ? -1.711 -7.977 14.281 1.00 86.88 122 VAL A C 1
ATOM 982 O O . VAL A 1 122 ? -2.484 -8.913 14.458 1.00 86.88 122 VAL A O 1
ATOM 985 N N . THR A 1 123 ? -2.064 -6.717 14.542 1.00 88.69 123 THR A N 1
ATOM 986 C CA . THR A 1 123 ? -3.358 -6.345 15.141 1.00 88.69 123 THR A CA 1
ATOM 987 C C . THR A 1 123 ? -4.421 -5.930 14.128 1.00 88.69 123 THR A C 1
ATOM 989 O O . THR A 1 123 ? -5.573 -5.751 14.518 1.00 88.69 123 THR A O 1
ATOM 992 N N . ASN A 1 124 ? -4.053 -5.779 12.853 1.00 88.50 124 ASN A N 1
ATOM 993 C CA . ASN A 1 124 ? -4.895 -5.281 11.761 1.00 88.50 124 ASN A CA 1
ATOM 994 C C . ASN A 1 124 ? -5.437 -3.859 11.986 1.00 88.50 124 ASN A C 1
ATOM 996 O O . ASN A 1 124 ? -6.429 -3.461 11.380 1.00 88.50 124 ASN A O 1
ATOM 1000 N N . VAL A 1 125 ? -4.801 -3.084 12.866 1.00 91.25 125 VAL A N 1
ATOM 1001 C CA . VAL A 1 125 ? -5.174 -1.686 13.102 1.00 91.25 125 VAL A CA 1
ATOM 1002 C C . VAL A 1 125 ? -4.673 -0.819 11.960 1.00 91.25 125 VAL A C 1
ATOM 1004 O O . VAL A 1 125 ? -3.492 -0.868 11.619 1.00 91.25 125 VAL A O 1
ATOM 1007 N N . ILE A 1 126 ? -5.570 0.009 11.430 1.00 93.50 126 ILE A N 1
ATOM 1008 C CA . ILE A 1 126 ? -5.283 1.029 10.424 1.00 93.50 126 ILE A CA 1
ATOM 1009 C C . ILE A 1 126 ? -5.316 2.396 11.118 1.00 93.50 126 ILE A C 1
ATOM 1011 O O . ILE A 1 126 ? -6.335 2.766 11.701 1.00 93.50 126 ILE A O 1
ATOM 1015 N N . GLY A 1 127 ? -4.220 3.151 11.078 1.00 93.81 127 GLY A N 1
ATOM 1016 C CA . GLY A 1 127 ? -4.070 4.422 11.785 1.00 93.81 127 GLY A CA 1
ATOM 1017 C C . GLY A 1 127 ? -3.643 5.579 10.885 1.00 93.81 127 GLY A C 1
ATOM 1018 O O . GLY A 1 127 ? -2.578 5.528 10.278 1.00 93.81 127 GLY A O 1
ATOM 1019 N N . PHE A 1 128 ? -4.423 6.660 10.861 1.00 94.19 128 PHE A N 1
ATOM 1020 C CA . PHE A 1 128 ? -4.065 7.930 10.222 1.00 94.19 128 PHE A CA 1
ATOM 1021 C C . PHE A 1 128 ? -3.304 8.823 11.204 1.00 94.19 128 PHE A C 1
ATOM 1023 O O . PHE A 1 128 ? -3.816 9.149 12.282 1.00 94.19 128 PHE A O 1
ATOM 1030 N N . SER A 1 129 ? -2.083 9.226 10.841 1.00 91.94 129 SER A N 1
ATOM 1031 C CA . SER A 1 129 ? -1.214 10.012 11.722 1.00 91.94 129 SER A CA 1
ATOM 1032 C C . SER A 1 129 ? -1.317 11.523 11.508 1.00 91.94 129 SER A C 1
ATOM 1034 O O . SER A 1 129 ? -1.833 11.996 10.495 1.00 91.94 129 SER A O 1
ATOM 1036 N N . ASP A 1 130 ? -0.731 12.305 12.422 1.00 87.88 130 ASP A N 1
ATOM 1037 C CA . ASP A 1 130 ? -0.578 13.764 12.267 1.00 87.88 130 ASP A CA 1
ATOM 1038 C C . ASP A 1 130 ? 0.113 14.142 10.940 1.00 87.88 130 ASP A C 1
ATOM 1040 O O . ASP A 1 130 ? -0.154 15.196 10.351 1.00 87.88 130 ASP A O 1
ATOM 1044 N N . SER A 1 131 ? 0.990 13.267 10.438 1.00 87.12 131 SER A N 1
ATOM 1045 C CA . SER A 1 131 ? 1.729 13.484 9.192 1.00 87.12 131 SER A CA 1
ATOM 1046 C C . SER A 1 131 ? 0.800 13.487 7.973 1.00 87.12 131 SER A C 1
ATOM 1048 O O . SER A 1 131 ? 1.065 14.215 7.018 1.00 87.12 131 SER A O 1
ATOM 1050 N N . PHE A 1 132 ? -0.309 12.735 8.006 1.00 91.12 132 PHE A N 1
ATOM 1051 C CA . PHE A 1 132 ? -1.301 12.733 6.926 1.00 91.12 132 PHE A CA 1
ATOM 1052 C C . PHE A 1 132 ? -1.920 14.117 6.721 1.00 91.12 132 PHE A C 1
ATOM 1054 O O . PHE A 1 132 ? -2.001 14.606 5.594 1.00 91.12 132 PHE A O 1
ATOM 1061 N N . PHE A 1 133 ? -2.305 14.782 7.809 1.00 89.38 133 PHE A N 1
ATOM 1062 C CA . PHE A 1 133 ? -2.983 16.079 7.754 1.00 89.38 133 PHE A CA 1
ATOM 1063 C C . PHE A 1 133 ? -2.013 17.232 7.492 1.00 89.38 133 PHE A C 1
ATOM 1065 O O . PHE A 1 133 ? -2.341 18.159 6.757 1.00 89.38 133 PHE A O 1
ATOM 1072 N N . THR A 1 134 ? -0.797 17.152 8.036 1.00 87.25 134 THR A N 1
ATOM 1073 C CA . THR A 1 134 ? 0.222 18.207 7.894 1.00 87.25 134 THR A CA 1
ATOM 1074 C C . THR A 1 134 ? 1.066 18.093 6.624 1.00 87.25 134 THR A C 1
ATOM 1076 O O . THR A 1 134 ? 1.706 19.067 6.227 1.00 87.25 134 THR A O 1
ATOM 1079 N N . GLY A 1 135 ? 1.075 16.930 5.966 1.00 79.88 135 GLY A N 1
ATOM 1080 C CA . GLY A 1 135 ? 1.810 16.726 4.721 1.00 79.88 135 GLY A CA 1
ATOM 1081 C C . GLY A 1 135 ? 1.299 17.622 3.590 1.00 79.88 135 GLY A C 1
ATOM 1082 O O . GLY A 1 135 ? 0.092 17.808 3.424 1.00 79.88 135 GLY A O 1
ATOM 1083 N N . THR A 1 136 ? 2.209 18.158 2.781 1.00 81.44 136 THR A N 1
ATOM 1084 C CA . THR A 1 136 ? 1.858 18.954 1.599 1.00 81.44 136 THR A CA 1
ATOM 1085 C C . THR A 1 136 ? 1.212 18.064 0.535 1.00 81.44 136 THR A C 1
ATOM 1087 O O . THR A 1 136 ? 1.755 17.010 0.206 1.00 81.44 136 THR A O 1
ATOM 1090 N N . SER A 1 137 ? 0.065 18.486 -0.003 1.00 83.88 137 SER A N 1
ATOM 1091 C CA . SER A 1 137 ? -0.530 17.851 -1.186 1.00 83.88 137 SER A CA 1
ATOM 1092 C C . SER A 1 137 ? 0.381 18.058 -2.399 1.00 83.88 137 SER A C 1
ATOM 1094 O O . SER A 1 137 ? 0.986 19.120 -2.573 1.00 83.88 137 SER A O 1
ATOM 1096 N N . PHE A 1 138 ? 0.506 17.021 -3.218 1.00 88.44 138 PHE A N 1
ATOM 1097 C CA . PHE A 1 138 ? 1.279 17.046 -4.450 1.00 88.44 138 PHE A CA 1
ATOM 1098 C C . PHE A 1 138 ? 0.616 16.108 -5.453 1.00 88.44 138 PHE A C 1
ATOM 1100 O O . PHE A 1 138 ? 0.304 14.969 -5.119 1.00 88.44 138 PHE A O 1
ATOM 1107 N N . MET A 1 139 ? 0.413 16.581 -6.678 1.00 93.50 139 MET A N 1
ATOM 1108 C CA . MET A 1 139 ? -0.182 15.788 -7.749 1.00 93.50 139 MET A CA 1
ATOM 1109 C C . MET A 1 139 ? 0.881 14.917 -8.414 1.00 93.50 139 MET A C 1
ATOM 1111 O O . MET A 1 139 ? 1.897 15.446 -8.867 1.00 93.50 139 MET A O 1
ATOM 1115 N N . ASP A 1 140 ? 0.641 13.609 -8.510 1.00 94.19 140 ASP A N 1
ATOM 1116 C CA . ASP A 1 140 ? 1.537 12.710 -9.235 1.00 94.19 140 ASP A CA 1
ATOM 1117 C C . ASP A 1 140 ? 1.671 13.152 -10.708 1.00 94.19 140 ASP A C 1
ATOM 1119 O O . ASP A 1 140 ? 0.659 13.430 -11.370 1.00 94.19 140 ASP A O 1
ATOM 1123 N N . PRO A 1 141 ? 2.906 13.249 -11.240 1.00 90.56 141 PRO A N 1
ATOM 1124 C CA . PRO A 1 141 ? 3.138 13.798 -12.569 1.00 90.56 141 PRO A CA 1
ATOM 1125 C C . PRO A 1 141 ? 2.580 12.933 -13.704 1.00 90.56 141 PRO A C 1
ATOM 1127 O O . PRO A 1 141 ? 2.347 13.488 -14.781 1.00 90.56 141 PRO A O 1
ATOM 1130 N N . HIS A 1 142 ? 2.307 11.645 -13.484 1.00 92.06 142 HIS A N 1
ATOM 1131 C CA . HIS A 1 142 ? 1.815 10.714 -14.507 1.00 92.06 142 HIS A CA 1
ATOM 1132 C C . HIS A 1 142 ? 0.332 10.378 -14.297 1.00 92.06 142 HIS A C 1
ATOM 1134 O O . HIS A 1 142 ? -0.479 10.621 -15.188 1.00 92.06 142 HIS A O 1
ATOM 1140 N N . ALA A 1 143 ? -0.047 9.943 -13.093 1.00 92.75 143 ALA A N 1
ATOM 1141 C CA . ALA A 1 143 ? -1.410 9.576 -12.717 1.00 92.75 143 ALA A CA 1
ATOM 1142 C C . ALA A 1 143 ? -2.371 10.772 -12.649 1.00 92.75 143 ALA A C 1
ATOM 1144 O O . ALA A 1 143 ? -3.577 10.599 -12.789 1.00 92.75 143 ALA A O 1
ATOM 1145 N N . LYS A 1 144 ? -1.856 11.996 -12.443 1.00 92.88 144 LYS A N 1
ATOM 1146 C CA . LYS A 1 144 ? -2.663 13.224 -12.265 1.00 92.88 144 LYS A CA 1
ATOM 1147 C C . LYS A 1 144 ? -3.645 13.156 -11.087 1.00 92.88 144 LYS A C 1
ATOM 1149 O O . LYS A 1 144 ? -4.656 13.854 -11.072 1.00 92.88 144 LYS A O 1
ATOM 1154 N N . VAL A 1 145 ? -3.314 12.353 -10.079 1.00 93.50 145 VAL A N 1
ATOM 1155 C CA . VAL A 1 145 ? -4.060 12.195 -8.823 1.00 93.50 145 VAL A CA 1
ATOM 1156 C C . VAL A 1 145 ? -3.208 12.727 -7.667 1.00 93.50 145 VAL A C 1
ATOM 1158 O O . VAL A 1 145 ? -1.978 12.729 -7.748 1.00 93.50 145 VAL A O 1
ATOM 1161 N N . ASP A 1 146 ? -3.835 13.216 -6.593 1.00 93.44 146 ASP A N 1
ATOM 1162 C CA . ASP A 1 146 ? -3.101 13.601 -5.380 1.00 93.44 146 ASP A CA 1
ATOM 1163 C C . ASP A 1 146 ? -2.347 12.386 -4.820 1.00 93.44 146 ASP A C 1
ATOM 1165 O O . ASP A 1 146 ? -2.930 11.327 -4.579 1.00 93.44 146 ASP A O 1
ATOM 1169 N N . ARG A 1 147 ? -1.051 12.546 -4.551 1.00 91.56 147 ARG A N 1
ATOM 1170 C CA . ARG A 1 147 ? -0.215 11.524 -3.921 1.00 91.56 147 ARG A CA 1
ATOM 1171 C C . ARG A 1 147 ? -0.819 11.011 -2.615 1.00 91.56 147 ARG A C 1
ATOM 1173 O O . ARG A 1 147 ? -0.674 9.833 -2.310 1.00 91.56 147 ARG A O 1
ATOM 1180 N N . LYS A 1 148 ? -1.506 11.851 -1.833 1.00 91.62 148 LYS A N 1
ATOM 1181 C CA . LYS A 1 148 ? -2.193 11.381 -0.620 1.00 91.62 148 LYS A CA 1
ATOM 1182 C C . LYS A 1 148 ? -3.264 10.343 -0.938 1.00 91.62 148 LYS A C 1
ATOM 1184 O O . LYS A 1 148 ? -3.377 9.385 -0.187 1.00 91.62 148 LYS A O 1
ATOM 1189 N N . GLN A 1 149 ? -3.994 10.485 -2.044 1.00 94.12 149 GLN A N 1
ATOM 1190 C CA . GLN A 1 149 ? -4.983 9.493 -2.468 1.00 94.12 149 GLN A CA 1
ATOM 1191 C C . GLN A 1 149 ? -4.318 8.166 -2.844 1.00 94.12 149 GLN A C 1
ATOM 1193 O O . GLN A 1 149 ? -4.784 7.114 -2.410 1.00 94.12 149 GLN A O 1
ATOM 1198 N N . ILE A 1 150 ? -3.199 8.223 -3.578 1.00 94.50 150 ILE A N 1
ATOM 1199 C CA . ILE A 1 150 ? -2.390 7.039 -3.906 1.00 94.50 150 ILE A CA 1
ATOM 1200 C C . ILE A 1 150 ? -1.903 6.369 -2.616 1.00 94.50 150 ILE A C 1
ATOM 1202 O O . ILE A 1 150 ? -2.092 5.173 -2.454 1.00 94.50 150 ILE A O 1
ATOM 1206 N N . ASN A 1 151 ? -1.370 7.137 -1.661 1.00 92.12 151 ASN A N 1
ATOM 1207 C CA . ASN A 1 151 ? -0.893 6.606 -0.382 1.00 92.12 151 ASN A CA 1
ATOM 1208 C C . ASN A 1 151 ? -2.021 5.986 0.459 1.00 92.12 151 ASN A C 1
ATOM 1210 O O . ASN A 1 151 ? -1.810 4.962 1.095 1.00 92.12 151 ASN A O 1
ATOM 1214 N N . VAL A 1 152 ? -3.220 6.585 0.485 1.00 94.06 152 VAL A N 1
ATOM 1215 C CA . VAL A 1 152 ? -4.365 5.984 1.192 1.00 94.06 152 VAL A CA 1
ATOM 1216 C C . VAL A 1 152 ? -4.693 4.630 0.584 1.00 94.06 152 VAL A C 1
ATOM 1218 O O . VAL A 1 152 ? -4.857 3.658 1.315 1.00 94.06 152 VAL A O 1
ATOM 1221 N N . PHE A 1 153 ? -4.759 4.547 -0.743 1.00 95.81 153 PHE A N 1
ATOM 1222 C CA . PHE A 1 153 ? -5.044 3.283 -1.404 1.00 95.81 153 PHE A CA 1
ATOM 1223 C C . PHE A 1 153 ? -3.914 2.259 -1.247 1.00 95.81 153 PHE A C 1
ATOM 1225 O O . PHE A 1 153 ? -4.211 1.099 -0.999 1.00 95.81 153 PHE A O 1
ATOM 1232 N N . HIS A 1 154 ? -2.650 2.681 -1.300 1.00 95.06 154 HIS A N 1
ATOM 1233 C CA . HIS A 1 154 ? -1.475 1.836 -1.052 1.00 95.06 154 HIS A CA 1
ATOM 1234 C C . HIS A 1 154 ? -1.585 1.081 0.270 1.00 95.06 154 HIS A C 1
ATOM 1236 O O . HIS A 1 154 ? -1.452 -0.139 0.318 1.00 95.06 154 HIS A O 1
ATOM 1242 N N . GLU A 1 155 ? -1.953 1.777 1.338 1.00 91.25 155 GLU A N 1
ATOM 1243 C CA . GLU A 1 155 ? -2.156 1.137 2.637 1.00 91.25 155 GLU A CA 1
ATOM 1244 C C . GLU A 1 155 ? -3.410 0.250 2.670 1.00 91.25 155 GLU A C 1
ATOM 1246 O O . GLU A 1 155 ? -3.419 -0.784 3.333 1.00 91.25 155 GLU A O 1
ATOM 1251 N N . LEU A 1 156 ? -4.468 0.584 1.921 1.00 93.88 156 LEU A N 1
ATOM 1252 C CA . LEU A 1 156 ? -5.600 -0.335 1.744 1.00 93.88 156 LEU A CA 1
ATOM 1253 C C . LEU A 1 156 ? -5.192 -1.613 0.998 1.00 93.88 156 LEU A C 1
ATOM 1255 O O . LEU A 1 156 ? -5.725 -2.683 1.296 1.00 93.88 156 LEU A O 1
ATOM 1259 N N . VAL A 1 157 ? -4.233 -1.536 0.073 1.00 95.69 157 VAL A N 1
ATOM 1260 C CA . VAL A 1 157 ? -3.662 -2.725 -0.569 1.00 95.69 157 VAL A CA 1
ATOM 1261 C C . VAL A 1 157 ? -2.874 -3.561 0.442 1.00 95.69 157 VAL A C 1
ATOM 1263 O O . VAL A 1 157 ? -3.000 -4.783 0.418 1.00 95.69 157 VAL A O 1
ATOM 1266 N N . HIS A 1 158 ? -2.155 -2.950 1.389 1.00 93.19 158 HIS A N 1
ATOM 1267 C CA . HIS A 1 158 ? -1.541 -3.689 2.505 1.00 93.19 158 HIS A CA 1
ATOM 1268 C C . HIS A 1 158 ? -2.580 -4.405 3.373 1.00 93.19 158 HIS A C 1
ATOM 1270 O O . HIS A 1 158 ? -2.393 -5.565 3.741 1.00 93.19 158 HIS A O 1
ATOM 1276 N N . VAL A 1 159 ? -3.715 -3.762 3.659 1.00 92.88 159 VAL A N 1
ATOM 1277 C CA . VAL A 1 159 ? -4.833 -4.407 4.375 1.00 92.88 159 VAL A CA 1
ATOM 1278 C C . VAL A 1 159 ? -5.372 -5.604 3.592 1.00 92.88 159 VAL A C 1
ATOM 1280 O O . VAL A 1 159 ? -5.632 -6.662 4.168 1.00 92.88 159 VAL A O 1
ATOM 1283 N N . PHE A 1 160 ? -5.527 -5.455 2.278 1.00 95.06 160 PHE A N 1
ATOM 1284 C CA . PHE A 1 160 ? -5.937 -6.538 1.393 1.00 95.06 160 PHE A CA 1
ATOM 1285 C C . PHE A 1 160 ? -4.916 -7.688 1.351 1.00 95.06 160 PHE A C 1
ATOM 1287 O O . PHE A 1 160 ? -5.307 -8.854 1.414 1.00 95.06 160 PHE A O 1
ATOM 1294 N N . ASP A 1 161 ? -3.620 -7.380 1.321 1.00 94.56 161 ASP A N 1
ATOM 1295 C CA . ASP A 1 161 ? -2.551 -8.378 1.372 1.00 94.56 161 ASP A CA 1
ATOM 1296 C C . ASP A 1 161 ? -2.607 -9.195 2.673 1.00 94.56 161 ASP A C 1
ATOM 1298 O O . ASP A 1 161 ? -2.644 -10.427 2.644 1.00 94.56 161 ASP A O 1
ATOM 1302 N N . VAL A 1 162 ? -2.727 -8.518 3.820 1.00 91.12 162 VAL A N 1
ATOM 1303 C CA . VAL A 1 162 ? -2.925 -9.155 5.134 1.00 91.12 162 VAL A CA 1
ATOM 1304 C C . VAL A 1 162 ? -4.185 -10.028 5.137 1.00 91.12 162 VAL A C 1
ATOM 1306 O O . VAL A 1 162 ? -4.157 -11.173 5.594 1.00 91.12 162 VAL A O 1
ATOM 1309 N N . ALA A 1 163 ? -5.291 -9.524 4.584 1.00 91.81 163 ALA A N 1
ATOM 1310 C CA . ALA A 1 163 ? -6.566 -10.233 4.491 1.00 91.81 163 ALA A CA 1
ATOM 1311 C C . ALA A 1 163 ? -6.471 -11.555 3.700 1.00 91.81 163 ALA A C 1
ATOM 1313 O O . ALA A 1 163 ? -7.195 -12.514 4.009 1.00 91.81 163 ALA A O 1
ATOM 1314 N N . LEU A 1 164 ? -5.564 -11.626 2.722 1.00 92.19 164 LEU A N 1
ATOM 1315 C CA . LEU A 1 164 ? -5.271 -12.824 1.931 1.00 92.19 164 LEU A CA 1
ATOM 1316 C C . LEU A 1 164 ? -4.103 -13.665 2.467 1.00 92.19 164 LEU A C 1
ATOM 1318 O O . LEU A 1 164 ? -3.766 -14.682 1.865 1.00 92.19 164 LEU A O 1
ATOM 1322 N N . GLY A 1 165 ? -3.529 -13.308 3.617 1.00 90.19 165 GLY A N 1
ATOM 1323 C CA . GLY A 1 165 ? -2.426 -14.056 4.217 1.00 90.19 165 GLY A CA 1
ATOM 1324 C C . GLY A 1 165 ? -1.076 -13.784 3.556 1.00 90.19 165 GLY A C 1
ATOM 1325 O O . GLY A 1 165 ? -0.279 -14.708 3.418 1.00 90.19 165 GLY A O 1
ATOM 1326 N N . HIS A 1 166 ? -0.820 -12.529 3.182 1.00 92.12 166 HIS A N 1
ATOM 1327 C CA . HIS A 1 166 ? 0.443 -12.047 2.618 1.00 92.12 166 HIS A CA 1
ATOM 1328 C C . HIS A 1 166 ? 0.794 -12.663 1.260 1.00 92.12 166 HIS A C 1
ATOM 1330 O O . HIS A 1 166 ? 1.893 -13.191 1.058 1.00 92.12 166 HIS A O 1
ATOM 1336 N N . ILE A 1 167 ? -0.135 -12.579 0.304 1.00 93.94 167 ILE A N 1
ATOM 1337 C CA . ILE A 1 167 ? 0.088 -13.028 -1.081 1.00 93.94 167 ILE A CA 1
ATOM 1338 C C . ILE A 1 167 ? 1.253 -12.292 -1.757 1.00 93.94 167 ILE A C 1
ATOM 1340 O O . ILE A 1 167 ? 1.882 -12.846 -2.660 1.00 93.94 167 ILE A O 1
ATOM 1344 N N . SER A 1 168 ? 1.601 -11.098 -1.271 1.00 93.81 168 SER A N 1
ATOM 1345 C CA . SER A 1 168 ? 2.807 -10.345 -1.631 1.00 93.81 168 SER A CA 1
ATOM 1346 C C . SER A 1 168 ? 4.116 -11.096 -1.359 1.00 93.81 168 SER A C 1
ATOM 1348 O O . SER A 1 168 ? 5.152 -10.729 -1.897 1.00 93.81 168 SER A O 1
ATOM 1350 N N . THR A 1 169 ? 4.100 -12.157 -0.549 1.00 93.06 169 THR A N 1
ATOM 1351 C CA . THR A 1 169 ? 5.275 -13.001 -0.259 1.00 93.06 169 THR A CA 1
ATOM 1352 C C . THR A 1 169 ? 5.257 -14.335 -1.003 1.00 93.06 169 THR A C 1
ATOM 1354 O O . THR A 1 169 ? 6.122 -15.186 -0.795 1.00 93.06 169 THR A O 1
ATOM 1357 N N . SER A 1 170 ? 4.262 -14.542 -1.869 1.00 94.94 170 SER A N 1
ATOM 1358 C CA . SER A 1 170 ? 4.143 -15.765 -2.655 1.00 94.94 170 SER A CA 1
ATOM 1359 C C . SER A 1 170 ? 5.221 -15.851 -3.737 1.00 94.94 170 SER A C 1
ATOM 1361 O O . SER A 1 170 ? 5.643 -14.846 -4.314 1.00 94.94 170 SER A O 1
ATOM 1363 N N . GLN A 1 171 ? 5.619 -17.083 -4.071 1.00 95.44 171 GLN A N 1
ATOM 1364 C CA . GLN A 1 171 ? 6.529 -17.324 -5.192 1.00 95.44 171 GLN A CA 1
ATOM 1365 C C . GLN A 1 171 ? 5.936 -16.822 -6.515 1.00 95.44 171 GLN A C 1
ATOM 1367 O O . GLN A 1 171 ? 6.667 -16.311 -7.351 1.00 95.44 171 GLN A O 1
ATOM 1372 N N . GLU A 1 172 ? 4.613 -16.908 -6.686 1.00 96.38 172 GLU A N 1
ATOM 1373 C CA . GLU A 1 172 ? 3.923 -16.414 -7.882 1.00 96.38 172 GLU A CA 1
ATOM 1374 C C . GLU A 1 172 ? 4.121 -14.903 -8.069 1.00 96.38 172 GLU A C 1
ATOM 1376 O O . GLU A 1 172 ? 4.487 -14.461 -9.161 1.00 96.38 172 GLU A O 1
ATOM 1381 N N . PHE A 1 173 ? 3.957 -14.112 -7.000 1.00 97.12 173 PHE A N 1
ATOM 1382 C CA . PHE A 1 173 ? 4.245 -12.680 -7.060 1.00 97.12 173 PHE A CA 1
ATOM 1383 C C . PHE A 1 173 ? 5.721 -12.427 -7.376 1.00 97.12 173 PHE A C 1
ATOM 1385 O O . PHE A 1 173 ? 6.028 -11.643 -8.278 1.00 97.12 173 PHE A O 1
ATOM 1392 N N . TYR A 1 174 ? 6.628 -13.117 -6.682 1.00 96.75 174 TYR A N 1
ATOM 1393 C CA . TYR A 1 174 ? 8.071 -12.948 -6.868 1.00 96.75 174 TYR A CA 1
ATOM 1394 C C . TYR A 1 174 ? 8.485 -13.252 -8.312 1.00 96.75 174 TYR A C 1
ATOM 1396 O O . TYR A 1 174 ? 9.173 -12.442 -8.933 1.00 96.75 174 TYR A O 1
ATOM 1404 N N . ASP A 1 175 ? 7.988 -14.347 -8.885 1.00 96.38 175 ASP A N 1
ATOM 1405 C CA . ASP A 1 175 ? 8.238 -14.745 -10.272 1.00 96.38 175 ASP A CA 1
ATOM 1406 C C . ASP A 1 175 ? 7.640 -13.754 -11.281 1.00 96.38 175 ASP A C 1
ATOM 1408 O O . ASP A 1 175 ? 8.225 -13.521 -12.347 1.00 96.38 175 ASP A O 1
ATOM 1412 N N . SER A 1 176 ? 6.479 -13.166 -10.964 1.00 96.94 176 SER A N 1
ATOM 1413 C CA . SER A 1 176 ? 5.829 -12.169 -11.826 1.00 96.94 176 SER A CA 1
ATOM 1414 C C . SER A 1 176 ? 6.658 -10.889 -11.941 1.00 96.94 176 SER A C 1
ATOM 1416 O O . SER A 1 176 ? 6.785 -10.333 -13.035 1.00 96.94 176 SER A O 1
ATOM 1418 N N . VAL A 1 177 ? 7.265 -10.468 -10.828 1.00 96.38 177 VAL A N 1
ATOM 1419 C CA . VAL A 1 177 ? 8.111 -9.275 -10.733 1.00 96.38 177 VAL A CA 1
ATOM 1420 C C . VAL A 1 177 ? 9.551 -9.557 -11.177 1.00 96.38 177 VAL A C 1
ATOM 1422 O O . VAL A 1 177 ? 10.230 -8.665 -11.679 1.00 96.38 177 VAL A O 1
ATOM 1425 N N . GLY A 1 178 ? 10.017 -10.800 -11.040 1.00 95.62 178 GLY A N 1
ATOM 1426 C CA . GLY A 1 178 ? 11.408 -11.195 -11.273 1.00 95.62 178 GLY A CA 1
ATOM 1427 C C . GLY A 1 178 ? 12.300 -11.095 -10.031 1.00 95.62 178 GLY A C 1
ATOM 1428 O O . GLY A 1 178 ? 13.528 -11.088 -10.163 1.00 95.62 178 GLY A O 1
ATOM 1429 N N . TRP A 1 179 ? 11.701 -11.018 -8.839 1.00 95.88 179 TRP A N 1
ATOM 1430 C CA . TRP A 1 179 ? 12.413 -11.045 -7.565 1.00 95.88 179 TRP A CA 1
ATOM 1431 C C . TRP A 1 179 ? 13.062 -12.406 -7.324 1.00 95.88 179 TRP A C 1
ATOM 1433 O O . TRP A 1 179 ? 12.425 -13.450 -7.446 1.00 95.88 179 TRP A O 1
ATOM 1443 N N . HIS A 1 180 ? 14.325 -12.396 -6.918 1.00 94.50 180 HIS A N 1
ATOM 1444 C CA . HIS A 1 180 ? 15.037 -13.587 -6.468 1.00 94.50 180 HIS A CA 1
ATOM 1445 C C . HIS A 1 180 ? 16.099 -13.220 -5.431 1.00 94.50 180 HIS A C 1
ATOM 1447 O O . HIS A 1 180 ? 16.541 -12.077 -5.352 1.00 94.50 180 HIS A O 1
ATOM 1453 N N . TRP A 1 181 ? 16.502 -14.194 -4.620 1.00 93.38 181 TRP A N 1
ATOM 1454 C CA . TRP A 1 181 ? 17.594 -14.040 -3.661 1.00 93.38 181 TRP A CA 1
ATOM 1455 C C . TRP A 1 181 ? 18.941 -14.276 -4.351 1.00 93.38 181 TRP A C 1
ATOM 1457 O O . TRP A 1 181 ? 19.162 -15.357 -4.900 1.00 93.38 181 TRP A O 1
ATOM 1467 N N . ASP A 1 182 ? 19.852 -13.304 -4.298 1.00 91.94 182 ASP A N 1
ATOM 1468 C CA . ASP A 1 182 ? 21.184 -13.409 -4.922 1.00 91.94 182 ASP A CA 1
ATOM 1469 C C . ASP A 1 182 ? 22.258 -14.025 -4.001 1.00 91.94 182 ASP A C 1
ATOM 1471 O O . ASP A 1 182 ? 23.411 -14.201 -4.397 1.00 91.94 182 ASP A O 1
ATOM 1475 N N . GLY A 1 183 ? 21.887 -14.365 -2.762 1.00 91.06 183 GLY A N 1
ATOM 1476 C CA . GLY A 1 183 ? 22.807 -14.796 -1.706 1.00 91.06 183 GLY A CA 1
ATOM 1477 C C . GLY A 1 183 ? 22.975 -13.776 -0.577 1.00 91.06 183 GLY A C 1
ATOM 1478 O O . GLY A 1 183 ? 23.418 -14.157 0.510 1.00 91.06 183 GLY A O 1
ATOM 1479 N N . LYS A 1 184 ? 22.598 -12.513 -0.800 1.00 89.62 184 LYS A N 1
ATOM 1480 C CA . LYS A 1 184 ? 22.764 -11.402 0.146 1.00 89.62 184 LYS A CA 1
ATOM 1481 C C . LYS A 1 184 ? 21.498 -10.570 0.317 1.00 89.62 184 LYS A C 1
ATOM 1483 O O . LYS A 1 184 ? 21.215 -10.132 1.433 1.00 89.62 184 LYS A O 1
ATOM 1488 N N . GLU A 1 185 ? 20.769 -10.330 -0.760 1.00 89.12 185 GLU A N 1
ATOM 1489 C CA . GLU A 1 185 ? 19.541 -9.546 -0.771 1.00 89.12 185 GLU A CA 1
ATOM 1490 C C . GLU A 1 185 ? 18.578 -10.046 -1.855 1.00 89.12 185 GLU A C 1
ATOM 1492 O O . GLU A 1 185 ? 18.924 -10.877 -2.698 1.00 89.12 185 GLU A O 1
ATOM 1497 N N . HIS A 1 186 ? 17.325 -9.595 -1.792 1.00 90.75 186 HIS A N 1
ATOM 1498 C CA . HIS A 1 186 ? 16.405 -9.812 -2.902 1.00 90.75 186 HIS A CA 1
ATOM 1499 C C . HIS A 1 186 ? 16.724 -8.785 -3.985 1.00 90.75 186 HIS A C 1
ATOM 1501 O O . HIS A 1 186 ? 16.851 -7.599 -3.682 1.00 90.75 186 HIS A O 1
ATOM 1507 N N . VAL A 1 187 ? 16.846 -9.242 -5.229 1.00 93.44 187 VAL A N 1
ATOM 1508 C CA . VAL A 1 187 ? 17.141 -8.423 -6.412 1.00 93.44 187 VAL A CA 1
ATOM 1509 C C . VAL A 1 187 ? 16.209 -8.807 -7.564 1.00 93.44 187 VAL A C 1
ATOM 1511 O O . VAL A 1 187 ? 15.623 -9.892 -7.569 1.00 93.44 187 VAL A O 1
ATOM 1514 N N . ILE A 1 188 ? 16.062 -7.924 -8.551 1.00 93.88 188 ILE A N 1
ATOM 1515 C CA . ILE A 1 188 ? 15.213 -8.157 -9.728 1.00 93.88 188 ILE A CA 1
ATOM 1516 C C . ILE A 1 188 ? 16.085 -8.593 -10.907 1.00 93.88 188 ILE A C 1
ATOM 1518 O O . ILE A 1 188 ? 17.073 -7.940 -11.243 1.00 93.88 188 ILE A O 1
ATOM 1522 N N . GLY A 1 189 ? 15.722 -9.702 -11.553 1.00 88.94 189 GLY A N 1
ATOM 1523 C CA . GLY A 1 189 ? 16.444 -10.215 -12.718 1.00 88.94 189 GLY A CA 1
ATOM 1524 C C . GLY A 1 189 ? 16.470 -9.214 -13.877 1.00 88.94 189 GLY A C 1
ATOM 1525 O O . GLY A 1 189 ? 15.434 -8.699 -14.283 1.00 88.94 189 GLY A O 1
ATOM 1526 N N . GLY A 1 190 ? 17.657 -8.965 -14.437 1.00 85.06 190 GLY A N 1
ATOM 1527 C CA . GLY A 1 190 ? 17.837 -8.060 -15.580 1.00 85.06 190 GLY A CA 1
ATOM 1528 C C . GLY A 1 190 ? 17.939 -6.571 -15.228 1.00 85.06 190 GLY A C 1
ATOM 1529 O O . GLY A 1 190 ? 18.101 -5.763 -16.139 1.00 85.06 190 GLY A O 1
ATOM 1530 N N . VAL A 1 191 ? 17.897 -6.208 -13.943 1.00 90.12 191 VAL A N 1
ATOM 1531 C CA . VAL A 1 191 ? 18.112 -4.837 -13.453 1.00 90.12 191 VAL A CA 1
ATOM 1532 C C . VAL A 1 191 ? 19.499 -4.725 -12.816 1.00 90.12 191 VAL A C 1
ATOM 1534 O O . VAL A 1 191 ? 19.916 -5.611 -12.070 1.00 90.12 191 VAL A O 1
ATOM 1537 N N . ASP A 1 192 ? 20.213 -3.623 -13.070 1.00 90.25 192 ASP A N 1
ATOM 1538 C CA . ASP A 1 192 ? 21.425 -3.290 -12.311 1.00 90.25 192 ASP A CA 1
ATOM 1539 C C . ASP A 1 192 ? 21.036 -2.845 -10.895 1.00 90.25 192 ASP A C 1
ATOM 1541 O O . ASP A 1 192 ? 20.673 -1.694 -10.640 1.00 90.25 192 ASP A O 1
ATOM 1545 N N . TYR A 1 193 ? 21.100 -3.795 -9.967 1.00 87.81 193 TYR A N 1
ATOM 1546 C CA . TYR A 1 193 ? 20.714 -3.578 -8.580 1.00 87.81 193 TYR A CA 1
ATOM 1547 C C . TYR A 1 193 ? 21.614 -2.566 -7.852 1.00 87.81 193 TYR A C 1
ATOM 1549 O O . TYR A 1 193 ? 21.159 -1.851 -6.960 1.00 87.81 193 TYR A O 1
ATOM 1557 N N . HIS A 1 194 ? 22.894 -2.459 -8.224 1.00 90.44 194 HIS A N 1
ATOM 1558 C CA . HIS A 1 194 ? 23.764 -1.465 -7.602 1.00 90.44 194 HIS A CA 1
ATOM 1559 C C . HIS A 1 194 ? 23.345 -0.053 -8.009 1.00 90.44 194 HIS A C 1
ATOM 1561 O O . HIS A 1 194 ? 23.263 0.839 -7.159 1.00 90.44 194 HIS A O 1
ATOM 1567 N N . GLN A 1 195 ? 23.033 0.134 -9.293 1.00 94.31 195 GLN A N 1
ATOM 1568 C CA . GLN A 1 195 ? 22.557 1.414 -9.796 1.00 94.31 195 GLN A CA 1
ATOM 1569 C C . GLN A 1 195 ? 21.205 1.798 -9.179 1.00 94.31 195 GLN A C 1
ATOM 1571 O O . GLN A 1 19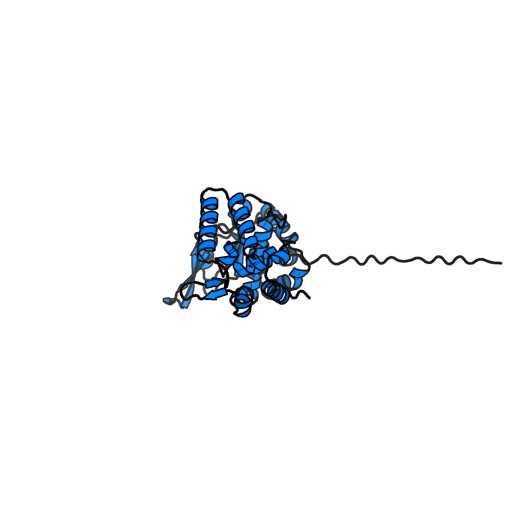5 ? 21.065 2.928 -8.712 1.00 94.31 195 GLN A O 1
ATOM 1576 N N . SER A 1 196 ? 20.247 0.869 -9.070 1.00 92.38 196 SER A N 1
ATOM 1577 C CA . SER A 1 196 ? 18.940 1.172 -8.463 1.00 92.38 196 SER A CA 1
ATOM 1578 C C . SER A 1 196 ? 19.050 1.574 -6.984 1.00 92.38 196 SER A C 1
ATOM 1580 O O . SER A 1 196 ? 18.376 2.503 -6.537 1.00 92.38 196 SER A O 1
ATOM 1582 N N . GLN A 1 197 ? 19.962 0.956 -6.225 1.00 92.44 197 GLN A N 1
ATOM 1583 C CA . GLN A 1 197 ? 20.258 1.350 -4.843 1.00 92.44 197 GLN A CA 1
ATOM 1584 C C . GLN A 1 197 ? 20.888 2.750 -4.752 1.00 92.44 197 GLN A C 1
ATOM 1586 O O . GLN A 1 197 ? 20.567 3.525 -3.843 1.00 92.44 197 GLN A O 1
ATOM 1591 N N . LEU A 1 198 ? 21.774 3.108 -5.689 1.00 95.38 198 LEU A N 1
ATOM 1592 C CA . LEU A 1 198 ? 22.334 4.461 -5.770 1.00 95.38 198 LEU A CA 1
ATOM 1593 C C . LEU A 1 198 ? 21.258 5.496 -6.109 1.00 95.38 198 LEU A C 1
ATOM 1595 O O . LEU A 1 198 ? 21.205 6.552 -5.470 1.00 95.38 198 LEU A O 1
ATOM 1599 N N . ASP A 1 199 ? 20.382 5.183 -7.059 1.00 95.94 199 ASP A N 1
ATOM 1600 C CA . ASP A 1 199 ? 19.254 6.030 -7.441 1.00 95.94 199 ASP A CA 1
ATOM 1601 C C . ASP A 1 199 ? 18.325 6.272 -6.245 1.00 95.94 199 ASP A C 1
ATOM 1603 O O . ASP A 1 199 ? 18.024 7.425 -5.913 1.00 95.94 199 ASP A O 1
ATOM 1607 N N . PHE A 1 200 ? 17.964 5.210 -5.517 1.00 95.12 200 PHE A N 1
ATOM 1608 C CA . PHE A 1 200 ? 17.134 5.317 -4.318 1.00 95.12 200 PHE A CA 1
ATOM 1609 C C . PHE A 1 200 ? 17.804 6.143 -3.214 1.00 95.12 200 PHE A C 1
ATOM 1611 O O . PHE A 1 200 ? 17.186 7.023 -2.611 1.00 95.12 200 PHE A O 1
ATOM 1618 N N . LYS A 1 201 ? 19.108 5.953 -2.988 1.00 95.81 201 LYS A N 1
ATOM 1619 C CA . LYS A 1 201 ? 19.873 6.767 -2.032 1.00 95.81 201 LYS A CA 1
ATOM 1620 C C . LYS A 1 201 ? 19.864 8.256 -2.402 1.00 95.81 201 LYS A C 1
ATOM 1622 O O . LYS A 1 201 ? 19.752 9.105 -1.514 1.00 95.81 201 LYS A O 1
ATOM 1627 N N . ASN A 1 202 ? 19.961 8.584 -3.690 1.00 96.69 202 ASN A N 1
ATOM 1628 C CA . ASN A 1 202 ? 19.885 9.966 -4.168 1.00 96.69 202 ASN A CA 1
ATOM 1629 C C . ASN A 1 202 ? 18.491 10.569 -3.933 1.00 96.69 202 ASN A C 1
ATOM 1631 O O . ASN A 1 202 ? 18.384 11.719 -3.498 1.00 96.69 202 ASN A O 1
ATOM 1635 N N . ILE A 1 203 ? 17.429 9.785 -4.134 1.00 96.50 203 ILE A N 1
ATOM 1636 C CA . ILE A 1 203 ? 16.048 10.174 -3.813 1.00 96.50 203 ILE A CA 1
ATOM 1637 C C . ILE A 1 203 ? 15.900 10.459 -2.310 1.00 96.50 203 ILE A C 1
ATOM 1639 O O . ILE A 1 203 ? 15.386 11.514 -1.926 1.00 96.50 203 ILE A O 1
ATOM 1643 N N . LEU A 1 204 ? 16.421 9.587 -1.440 1.00 94.50 204 LEU A N 1
ATOM 1644 C CA . LEU A 1 204 ? 16.397 9.800 0.014 1.00 94.50 204 LEU A CA 1
ATOM 1645 C C . LEU A 1 204 ? 17.158 11.067 0.435 1.00 94.50 204 LEU A C 1
ATOM 1647 O O . LEU A 1 204 ? 16.717 11.783 1.339 1.00 94.50 204 LEU A O 1
ATOM 1651 N N . ALA A 1 205 ? 18.261 11.401 -0.241 1.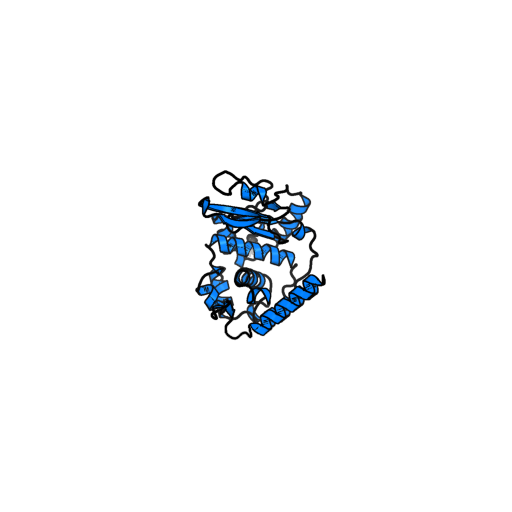00 96.38 205 ALA A N 1
ATOM 1652 C CA . ALA A 1 205 ? 18.983 12.648 0.008 1.00 96.38 205 ALA A CA 1
ATOM 1653 C C . ALA A 1 205 ? 18.123 13.889 -0.306 1.00 96.38 205 ALA A C 1
ATOM 1655 O O . ALA A 1 205 ? 18.153 14.868 0.444 1.00 96.38 205 ALA A O 1
ATOM 1656 N N . LEU A 1 206 ? 17.304 13.850 -1.364 1.00 95.75 206 LEU A N 1
ATOM 1657 C CA . LEU A 1 206 ? 16.354 14.925 -1.680 1.00 95.75 206 LEU A CA 1
ATOM 1658 C C . LEU A 1 206 ? 15.277 15.076 -0.597 1.00 95.75 206 LEU A C 1
ATOM 1660 O O . LEU A 1 206 ? 14.951 16.205 -0.219 1.00 95.75 206 LEU A O 1
ATOM 1664 N N . VAL A 1 207 ? 14.769 13.964 -0.050 1.00 91.06 207 VAL A N 1
ATOM 1665 C CA . VAL A 1 207 ? 13.841 13.985 1.096 1.00 91.06 207 VAL A CA 1
ATOM 1666 C C . VAL A 1 207 ? 14.502 14.634 2.316 1.00 91.06 207 VAL A C 1
ATOM 1668 O O . VAL A 1 207 ? 13.920 15.541 2.914 1.00 91.06 207 VAL A O 1
ATOM 1671 N N . GLY A 1 208 ? 15.742 14.248 2.641 1.00 90.81 208 GLY A N 1
ATOM 1672 C CA . GLY A 1 208 ? 16.526 14.851 3.729 1.00 90.81 208 GLY A CA 1
ATOM 1673 C C . GLY A 1 208 ? 16.744 16.361 3.558 1.00 90.81 208 GLY A C 1
ATOM 1674 O O . GLY A 1 208 ? 16.703 17.114 4.531 1.00 90.81 208 GLY A O 1
ATOM 1675 N N . ASN A 1 209 ? 16.859 16.819 2.310 1.00 94.31 209 ASN A N 1
ATOM 1676 C CA . ASN A 1 209 ? 16.961 18.233 1.936 1.00 94.31 209 ASN A CA 1
ATOM 1677 C C . ASN A 1 209 ? 15.603 18.955 1.839 1.00 94.31 209 ASN A C 1
ATOM 1679 O O . ASN A 1 209 ? 15.542 20.082 1.344 1.00 94.31 209 ASN A O 1
ATOM 1683 N N . LYS A 1 210 ? 14.510 18.334 2.306 1.00 91.12 210 LYS A N 1
ATOM 1684 C CA . LYS A 1 210 ? 13.133 18.865 2.268 1.00 91.12 210 LYS A CA 1
ATOM 1685 C C . LYS A 1 210 ? 12.604 19.132 0.851 1.00 91.12 210 LYS A C 1
ATOM 1687 O O . LYS A 1 210 ? 11.714 19.958 0.665 1.00 91.12 210 LYS A O 1
ATOM 1692 N N . GLN A 1 211 ? 13.117 18.420 -0.152 1.00 92.75 211 GLN A N 1
ATOM 1693 C CA . GLN A 1 211 ? 12.693 18.517 -1.553 1.00 92.75 211 GLN A CA 1
ATOM 1694 C C . GLN A 1 211 ? 11.729 17.379 -1.931 1.00 92.75 211 GLN A C 1
ATOM 1696 O O . GLN A 1 211 ? 11.880 16.752 -2.976 1.00 92.75 211 GLN A O 1
ATOM 1701 N N . SER A 1 212 ? 10.730 17.094 -1.088 1.00 88.62 212 SER A N 1
ATOM 1702 C CA . SER A 1 212 ? 9.890 15.887 -1.193 1.00 88.62 212 SER A CA 1
ATOM 1703 C C . SER A 1 212 ? 9.150 15.737 -2.527 1.00 88.62 212 SER A C 1
ATOM 1705 O O . SER A 1 212 ? 9.030 14.623 -3.026 1.00 88.62 212 SER A O 1
ATOM 1707 N N . ALA A 1 213 ? 8.680 16.839 -3.123 1.00 89.94 213 ALA A N 1
ATOM 1708 C CA . ALA A 1 213 ? 8.022 16.814 -4.433 1.00 89.94 213 ALA A CA 1
ATOM 1709 C C . ALA A 1 213 ? 8.990 16.399 -5.553 1.00 89.94 213 ALA A C 1
ATOM 1711 O O . ALA A 1 213 ? 8.659 15.565 -6.389 1.00 89.94 213 ALA A O 1
ATOM 1712 N N . ARG A 1 214 ? 10.218 16.934 -5.528 1.00 93.44 214 ARG A N 1
ATOM 1713 C CA . ARG A 1 214 ? 11.273 16.567 -6.479 1.00 93.44 214 ARG A CA 1
ATOM 1714 C C . ARG A 1 214 ? 11.737 15.129 -6.269 1.00 93.44 214 ARG A C 1
ATOM 1716 O O . ARG A 1 214 ? 11.916 14.419 -7.247 1.00 93.44 214 ARG A O 1
ATOM 1723 N N . ALA A 1 215 ? 11.917 14.720 -5.012 1.00 94.31 215 ALA A N 1
ATOM 1724 C CA . ALA A 1 215 ? 12.287 13.354 -4.659 1.00 94.31 215 ALA A CA 1
ATOM 1725 C C . ALA A 1 215 ? 11.288 12.355 -5.250 1.00 94.31 215 ALA A C 1
ATOM 1727 O O . ALA A 1 215 ? 11.685 11.425 -5.937 1.00 94.31 215 ALA A O 1
ATOM 1728 N N . TYR A 1 216 ? 9.994 12.609 -5.050 1.00 92.81 216 TYR A N 1
ATOM 1729 C CA . TYR A 1 216 ? 8.930 11.754 -5.560 1.00 92.81 216 TYR A CA 1
ATOM 1730 C C . TYR A 1 216 ? 8.828 11.768 -7.091 1.00 92.81 216 TYR A C 1
ATOM 1732 O O . TYR A 1 216 ? 8.717 10.712 -7.698 1.00 92.81 216 TYR A O 1
ATOM 1740 N N . ALA A 1 217 ? 8.924 12.935 -7.737 1.00 94.00 217 ALA A N 1
ATOM 1741 C CA . ALA A 1 217 ? 8.929 12.998 -9.200 1.00 94.00 217 ALA A CA 1
ATOM 1742 C C . ALA A 1 217 ? 10.108 12.217 -9.808 1.00 94.00 217 ALA A C 1
ATOM 1744 O O . ALA A 1 217 ? 9.935 11.524 -10.804 1.00 94.00 217 ALA A O 1
ATOM 1745 N N . GLN A 1 218 ? 11.292 12.295 -9.191 1.00 96.12 218 GLN A N 1
ATOM 1746 C CA . GLN A 1 218 ? 12.463 11.536 -9.628 1.00 96.12 218 GLN A CA 1
ATOM 1747 C C . GLN A 1 218 ? 12.308 10.027 -9.380 1.00 96.12 218 GLN A C 1
ATOM 1749 O O . GLN A 1 218 ? 12.704 9.238 -10.231 1.00 96.12 218 GLN A O 1
ATOM 1754 N N . ASP A 1 219 ? 11.726 9.633 -8.247 1.00 96.38 219 ASP A N 1
ATOM 1755 C CA . ASP A 1 219 ? 11.413 8.235 -7.926 1.00 96.38 219 ASP A CA 1
ATOM 1756 C C . ASP A 1 219 ? 10.462 7.608 -8.952 1.00 96.38 219 ASP A C 1
ATOM 1758 O O . ASP A 1 219 ? 10.698 6.499 -9.429 1.00 96.38 219 ASP A O 1
ATOM 1762 N N . ARG A 1 220 ? 9.433 8.360 -9.355 1.00 96.19 220 ARG A N 1
ATOM 1763 C CA . ARG A 1 220 ? 8.467 7.951 -10.381 1.00 96.19 220 ARG A CA 1
ATOM 1764 C C . ARG A 1 220 ? 9.091 7.831 -11.763 1.00 96.19 220 ARG A C 1
ATOM 1766 O O . ARG A 1 220 ? 8.952 6.795 -12.400 1.00 96.19 220 ARG A O 1
ATOM 1773 N N . GLU A 1 221 ? 9.803 8.863 -12.203 1.00 96.31 221 GLU A N 1
ATOM 1774 C CA . GLU A 1 221 ? 10.432 8.887 -13.527 1.00 96.31 221 GLU A CA 1
ATOM 1775 C C . GLU A 1 221 ? 11.431 7.730 -13.695 1.00 96.31 221 GLU A C 1
ATOM 1777 O O . GLU A 1 221 ? 11.369 6.993 -14.676 1.00 96.31 221 GLU A O 1
ATOM 1782 N N . LEU A 1 222 ? 12.316 7.524 -12.712 1.00 96.56 222 LEU A N 1
ATOM 1783 C CA . LEU A 1 222 ? 13.285 6.426 -12.750 1.00 96.56 222 LEU A CA 1
ATOM 1784 C C . LEU A 1 222 ? 12.603 5.061 -12.632 1.00 96.56 222 LEU A C 1
ATOM 1786 O O . LEU A 1 222 ? 12.954 4.148 -13.374 1.00 96.56 222 LEU A O 1
ATOM 1790 N N . GLY A 1 223 ? 11.607 4.921 -11.750 1.00 96.31 223 GLY A N 1
ATOM 1791 C CA . GLY A 1 223 ? 10.820 3.694 -11.636 1.00 96.31 223 GLY A CA 1
ATOM 1792 C C . GLY A 1 223 ? 10.242 3.270 -12.985 1.00 96.31 223 GLY A C 1
ATOM 1793 O O . GLY A 1 223 ? 10.463 2.138 -13.418 1.00 96.31 223 GLY A O 1
ATOM 1794 N N . ILE A 1 224 ? 9.584 4.198 -13.688 1.00 96.81 224 ILE A N 1
ATOM 1795 C CA . ILE A 1 224 ? 8.966 3.943 -14.999 1.00 96.81 224 ILE A CA 1
ATOM 1796 C C . ILE A 1 224 ? 10.017 3.508 -16.024 1.00 96.81 224 ILE A C 1
ATOM 1798 O O . ILE A 1 224 ? 9.778 2.564 -16.777 1.00 96.81 224 ILE A O 1
ATOM 1802 N N . GLN A 1 225 ? 11.200 4.133 -16.026 1.00 95.00 225 GLN A N 1
ATOM 1803 C CA . GLN A 1 225 ? 12.309 3.743 -16.909 1.00 95.00 225 GLN A CA 1
ATOM 1804 C C . GLN A 1 225 ? 12.784 2.305 -16.664 1.00 95.00 225 GLN A C 1
ATOM 1806 O O . GLN A 1 225 ? 13.181 1.620 -17.607 1.00 95.00 225 GLN A O 1
ATOM 1811 N N . TYR A 1 226 ? 12.705 1.829 -15.423 1.00 94.69 226 TYR A N 1
ATOM 1812 C CA . TYR A 1 226 ? 12.997 0.442 -15.068 1.00 94.69 226 TYR A CA 1
ATOM 1813 C C . TYR A 1 226 ? 11.811 -0.521 -15.260 1.00 94.69 226 TYR A C 1
ATOM 1815 O O . TYR A 1 226 ? 11.966 -1.724 -15.050 1.00 94.69 226 TYR A O 1
ATOM 1823 N N . GLY A 1 227 ? 10.638 -0.027 -15.662 1.00 95.25 227 GLY A N 1
ATOM 1824 C CA . GLY A 1 227 ? 9.425 -0.831 -15.833 1.00 95.25 227 GLY A CA 1
ATOM 1825 C C . GLY A 1 227 ? 8.615 -1.048 -14.550 1.00 95.25 227 GLY A C 1
ATOM 1826 O O . GLY A 1 227 ? 7.871 -2.024 -14.440 1.00 95.25 227 GLY A O 1
ATOM 1827 N N . PHE A 1 228 ? 8.753 -0.147 -13.576 1.00 96.31 228 PHE A N 1
ATOM 1828 C CA . PHE A 1 228 ? 8.084 -0.177 -12.273 1.00 96.31 228 PHE A CA 1
ATOM 1829 C C . PHE A 1 228 ? 7.397 1.157 -11.957 1.00 96.31 228 PHE A C 1
ATOM 1831 O O . PHE A 1 228 ? 7.661 2.161 -12.610 1.00 96.31 228 PHE A O 1
ATOM 1838 N N . PRO A 1 229 ? 6.517 1.230 -10.946 1.00 96.81 229 PRO A N 1
ATOM 1839 C CA . PRO A 1 229 ? 5.965 2.517 -10.545 1.00 96.81 229 PRO A CA 1
AT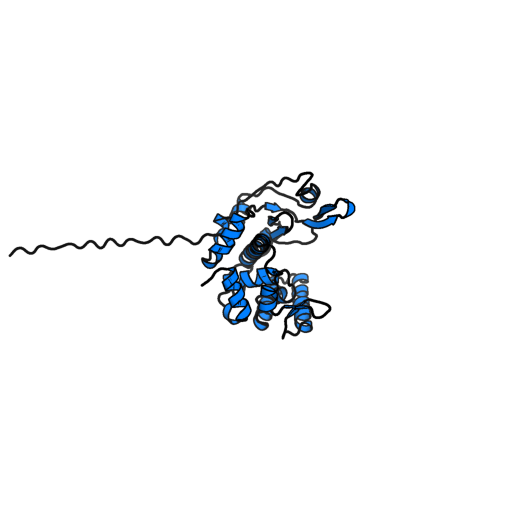OM 1840 C C . PRO A 1 229 ? 7.018 3.428 -9.900 1.00 96.81 229 PRO A C 1
ATOM 1842 O O . PRO A 1 229 ? 7.121 4.606 -10.222 1.00 96.81 229 PRO A O 1
ATOM 1845 N N . THR A 1 230 ? 7.835 2.905 -8.997 1.00 96.69 230 THR A N 1
ATOM 1846 C CA . THR A 1 230 ? 8.831 3.695 -8.256 1.00 96.69 230 THR A CA 1
ATOM 1847 C C . THR A 1 230 ? 10.114 2.898 -8.090 1.00 96.69 230 THR A C 1
ATOM 1849 O O . THR A 1 230 ? 10.082 1.664 -8.066 1.00 96.69 230 THR A O 1
ATOM 1852 N N . VAL A 1 231 ? 11.249 3.573 -7.906 1.00 96.31 231 VAL A N 1
ATOM 1853 C CA . VAL A 1 231 ? 12.488 2.902 -7.480 1.00 96.31 231 VAL A CA 1
ATOM 1854 C C . VAL A 1 231 ? 12.292 2.277 -6.093 1.00 96.31 231 VAL A C 1
ATOM 1856 O O . VAL A 1 231 ? 12.837 1.208 -5.808 1.00 96.31 231 VAL A O 1
ATOM 1859 N N . TYR A 1 232 ? 11.457 2.880 -5.240 1.00 93.44 232 TYR A N 1
ATOM 1860 C CA . TYR A 1 232 ? 11.083 2.291 -3.950 1.00 93.44 232 TYR A CA 1
ATOM 1861 C C . TYR A 1 232 ? 10.470 0.888 -4.095 1.00 93.44 232 TYR A C 1
ATOM 1863 O O . TYR A 1 232 ? 10.930 -0.056 -3.449 1.00 93.44 232 TYR A O 1
ATOM 1871 N N . SER A 1 233 ? 9.519 0.710 -5.020 1.00 94.25 233 SER A N 1
ATOM 1872 C CA . SER A 1 233 ? 8.893 -0.594 -5.297 1.00 94.25 233 SER A CA 1
ATOM 1873 C C . SER A 1 233 ? 9.882 -1.674 -5.768 1.00 94.25 233 SER A C 1
ATOM 1875 O O . SER A 1 233 ? 9.618 -2.867 -5.617 1.00 94.25 233 SER A O 1
ATOM 1877 N N . MET A 1 234 ? 11.031 -1.262 -6.314 1.00 91.94 234 MET A N 1
ATOM 1878 C CA . MET A 1 234 ? 12.090 -2.140 -6.821 1.00 91.94 234 MET A CA 1
ATOM 1879 C C . MET A 1 234 ? 13.197 -2.438 -5.817 1.00 91.94 234 MET A C 1
ATOM 1881 O O . MET A 1 234 ? 14.066 -3.261 -6.090 1.00 91.94 234 MET A O 1
ATOM 1885 N N . THR A 1 235 ? 13.247 -1.705 -4.712 1.00 91.38 235 THR A N 1
ATOM 1886 C CA . THR A 1 235 ? 14.296 -1.834 -3.690 1.00 91.38 235 THR A CA 1
ATOM 1887 C C . THR A 1 235 ? 13.729 -2.353 -2.374 1.00 91.38 235 THR A C 1
ATOM 1889 O O . THR A 1 235 ? 14.489 -2.749 -1.491 1.00 91.38 235 THR A O 1
ATOM 1892 N N . ASN A 1 236 ? 12.399 -2.402 -2.254 1.00 90.94 236 ASN A N 1
ATOM 1893 C CA . ASN A 1 236 ? 11.693 -2.874 -1.079 1.00 90.94 236 ASN A CA 1
ATOM 1894 C C . ASN A 1 236 ? 10.608 -3.896 -1.455 1.00 90.94 236 ASN A C 1
ATOM 1896 O O . ASN A 1 236 ? 9.508 -3.542 -1.885 1.00 90.94 236 ASN A O 1
ATOM 1900 N N . THR A 1 237 ? 10.904 -5.180 -1.243 1.00 91.94 237 THR A N 1
ATOM 1901 C CA . THR A 1 237 ? 9.978 -6.290 -1.523 1.00 91.94 237 THR A CA 1
ATOM 1902 C C . THR A 1 237 ? 8.660 -6.172 -0.758 1.00 91.94 237 THR A C 1
ATOM 1904 O O . THR A 1 237 ? 7.626 -6.578 -1.279 1.00 91.94 237 THR A O 1
ATOM 1907 N N . HIS A 1 238 ? 8.673 -5.581 0.441 1.00 89.94 238 HIS A N 1
ATOM 1908 C CA . HIS A 1 238 ? 7.478 -5.422 1.271 1.00 89.94 238 HIS A CA 1
ATOM 1909 C C . HIS A 1 238 ? 6.494 -4.385 0.724 1.00 89.94 238 HIS A C 1
ATOM 1911 O O . HIS A 1 238 ? 5.316 -4.439 1.052 1.00 89.94 238 HIS A O 1
ATOM 1917 N N . GLU A 1 239 ? 6.958 -3.456 -0.109 1.00 93.00 239 GLU A N 1
ATOM 1918 C CA . GLU A 1 239 ? 6.150 -2.340 -0.623 1.00 93.00 239 GLU A CA 1
ATOM 1919 C C . GLU A 1 239 ? 5.810 -2.517 -2.098 1.00 93.00 239 GLU A C 1
ATOM 1921 O O . GLU A 1 239 ? 4.846 -1.941 -2.593 1.00 93.00 239 GLU A O 1
ATOM 1926 N N . SER A 1 240 ? 6.588 -3.357 -2.787 1.00 96.56 240 SER A N 1
ATOM 1927 C CA . SER A 1 240 ? 6.468 -3.647 -4.212 1.00 96.56 240 SER A CA 1
ATOM 1928 C C . SER A 1 240 ? 5.033 -3.988 -4.619 1.00 96.56 240 SER A C 1
ATOM 1930 O O . SER A 1 240 ? 4.509 -3.421 -5.573 1.00 96.56 240 SER A O 1
ATOM 1932 N N . PHE A 1 241 ? 4.364 -4.863 -3.862 1.00 97.56 241 PHE A N 1
ATOM 1933 C CA . PHE A 1 241 ? 2.994 -5.292 -4.153 1.00 97.56 241 PHE A CA 1
ATOM 1934 C C . PHE A 1 241 ? 1.984 -4.138 -4.078 1.00 97.56 241 PHE A C 1
ATOM 1936 O O . PHE A 1 241 ? 1.204 -3.932 -5.010 1.00 97.56 241 PHE A O 1
ATOM 1943 N N . ALA A 1 242 ? 2.023 -3.366 -2.990 1.00 96.69 242 ALA A N 1
ATOM 1944 C CA . ALA A 1 242 ? 1.105 -2.255 -2.771 1.00 96.69 242 ALA A CA 1
ATOM 1945 C C . ALA A 1 242 ? 1.344 -1.100 -3.754 1.00 96.69 242 ALA A C 1
ATOM 1947 O O . ALA A 1 242 ? 0.376 -0.573 -4.310 1.00 96.69 242 ALA A O 1
ATOM 1948 N N . GLU A 1 243 ? 2.606 -0.789 -4.063 1.00 97.12 243 GLU A N 1
ATOM 1949 C CA . GLU A 1 243 ? 2.974 0.182 -5.099 1.00 97.12 243 GLU A CA 1
ATOM 1950 C C . GLU A 1 243 ? 2.414 -0.257 -6.461 1.00 97.12 243 GLU A C 1
ATOM 1952 O O . GLU A 1 243 ? 1.652 0.476 -7.093 1.00 97.12 243 GLU A O 1
ATOM 1957 N N . ILE A 1 244 ? 2.722 -1.483 -6.904 1.00 98.25 244 ILE A N 1
ATOM 1958 C CA . ILE A 1 244 ? 2.306 -1.996 -8.218 1.00 98.25 244 ILE A CA 1
ATOM 1959 C C . ILE A 1 244 ? 0.788 -1.920 -8.393 1.00 98.25 244 ILE A C 1
ATOM 1961 O O . ILE A 1 244 ? 0.324 -1.388 -9.403 1.00 98.25 244 ILE A O 1
ATOM 1965 N N . ILE A 1 245 ? 0.008 -2.405 -7.424 1.00 97.94 245 ILE A N 1
ATOM 1966 C CA . ILE A 1 245 ? -1.458 -2.357 -7.523 1.00 97.94 245 ILE A CA 1
ATOM 1967 C C . ILE A 1 245 ? -1.959 -0.912 -7.509 1.00 97.94 245 ILE A C 1
ATOM 1969 O O . ILE A 1 245 ? -2.833 -0.563 -8.303 1.00 97.94 245 ILE A O 1
ATOM 1973 N N . SER A 1 246 ? -1.397 -0.053 -6.656 1.00 97.44 246 SER A N 1
ATOM 1974 C CA . SER A 1 246 ? -1.845 1.337 -6.535 1.00 97.44 246 SER A CA 1
ATOM 1975 C C . SER A 1 246 ? -1.708 2.109 -7.838 1.00 97.44 246 SER A C 1
ATOM 1977 O O . SER A 1 246 ? -2.665 2.749 -8.283 1.00 97.44 246 SER A O 1
ATOM 1979 N N . TYR A 1 247 ? -0.552 2.008 -8.493 1.00 97.81 247 TYR A N 1
ATOM 1980 C CA . TYR A 1 247 ? -0.346 2.680 -9.773 1.00 97.81 247 TYR A CA 1
ATOM 1981 C C . TYR A 1 247 ? -1.025 1.950 -10.929 1.00 97.81 247 TYR A C 1
ATOM 1983 O O . TYR A 1 247 ? -1.507 2.621 -11.830 1.00 97.81 247 TYR A O 1
ATOM 1991 N N . TYR A 1 248 ? -1.195 0.624 -10.896 1.00 97.69 248 TYR A N 1
ATOM 1992 C CA . TYR A 1 248 ? -2.024 -0.060 -11.900 1.00 97.69 248 TYR A CA 1
ATOM 1993 C C . TYR A 1 248 ? -3.469 0.470 -11.930 1.00 97.69 248 TYR A C 1
ATOM 1995 O O . TYR A 1 248 ? -4.122 0.500 -12.980 1.00 97.69 248 TYR A O 1
ATOM 2003 N N . ILE A 1 249 ? -3.979 0.897 -10.773 1.00 96.62 249 ILE A N 1
ATOM 2004 C CA . ILE A 1 249 ? -5.300 1.509 -10.656 1.00 96.62 249 ILE A CA 1
ATOM 2005 C C . ILE A 1 249 ? -5.277 2.979 -11.085 1.00 96.62 249 ILE A C 1
ATOM 2007 O O . ILE A 1 249 ? -6.076 3.353 -11.944 1.00 96.62 249 ILE A O 1
ATOM 2011 N N . PHE A 1 250 ? -4.388 3.804 -10.524 1.00 96.44 250 PHE A N 1
ATOM 2012 C CA . PHE A 1 250 ? -4.446 5.262 -10.708 1.00 96.44 250 PHE A CA 1
ATOM 2013 C C . PHE A 1 250 ? -3.655 5.823 -11.887 1.00 96.44 250 PHE A C 1
ATOM 2015 O O . PHE A 1 250 ? -4.004 6.892 -12.381 1.00 96.44 250 PHE A O 1
ATOM 2022 N N . ASP A 1 251 ? -2.586 5.162 -12.320 1.00 96.88 251 ASP A N 1
ATOM 2023 C CA . ASP A 1 251 ? -1.760 5.628 -13.428 1.00 96.88 251 ASP A CA 1
ATOM 2024 C C . ASP A 1 251 ? -2.288 5.050 -14.750 1.00 96.88 251 ASP A C 1
ATOM 2026 O O . ASP A 1 251 ? -2.145 3.849 -15.002 1.00 96.88 251 ASP A O 1
ATOM 2030 N N . PRO A 1 252 ? -2.878 5.876 -15.635 1.00 94.75 252 PRO A N 1
ATOM 2031 C CA . PRO A 1 252 ? -3.423 5.392 -16.900 1.00 94.75 252 PRO A CA 1
ATOM 2032 C C . PRO A 1 252 ? -2.344 4.826 -17.835 1.00 94.75 252 PRO A C 1
ATOM 2034 O O . PRO A 1 252 ? -2.677 4.087 -18.760 1.00 94.75 252 PRO A O 1
ATOM 2037 N N . THR A 1 253 ? -1.067 5.144 -17.590 1.00 95.56 253 THR A N 1
ATOM 2038 C CA . THR A 1 253 ? 0.085 4.667 -18.369 1.00 95.56 253 THR A CA 1
ATOM 2039 C C . THR A 1 253 ? 0.754 3.433 -17.760 1.00 95.56 253 THR A C 1
ATOM 2041 O O . THR A 1 253 ? 1.719 2.921 -18.319 1.00 95.56 253 THR A O 1
ATOM 2044 N N . ALA A 1 254 ? 0.236 2.888 -16.649 1.00 96.94 254 ALA A N 1
ATOM 2045 C CA . ALA A 1 254 ? 0.837 1.734 -15.969 1.00 96.94 254 ALA A CA 1
ATOM 2046 C C . ALA A 1 254 ? 1.067 0.525 -16.887 1.00 96.94 254 ALA A C 1
ATOM 2048 O O . ALA A 1 254 ? 2.074 -0.172 -16.776 1.00 96.94 254 ALA A O 1
ATOM 2049 N N . LYS A 1 255 ? 0.152 0.288 -17.833 1.00 95.94 255 LYS A N 1
ATOM 2050 C CA . LYS A 1 255 ? 0.244 -0.827 -18.789 1.00 95.94 255 LYS A CA 1
ATOM 2051 C C . LYS A 1 255 ? 1.359 -0.648 -19.830 1.00 95.94 255 LYS A C 1
ATOM 2053 O O . LYS A 1 255 ? 1.726 -1.632 -20.467 1.00 95.94 255 LYS A O 1
ATOM 2058 N N . ASP A 1 256 ? 1.899 0.560 -19.979 1.00 96.94 256 ASP A N 1
ATOM 2059 C CA . ASP A 1 256 ? 2.956 0.861 -20.948 1.00 96.94 256 ASP A CA 1
ATOM 2060 C C . ASP A 1 256 ? 4.345 0.499 -20.410 1.00 96.94 256 ASP A C 1
ATOM 2062 O O . ASP A 1 256 ? 5.214 0.097 -21.182 1.00 96.94 256 ASP A O 1
ATOM 2066 N N . TYR A 1 257 ? 4.555 0.615 -19.092 1.00 96.62 257 TYR A N 1
ATOM 2067 C CA . TYR A 1 257 ? 5.851 0.337 -18.463 1.00 96.62 257 TYR A CA 1
ATOM 2068 C C . TYR A 1 257 ? 5.890 -0.961 -17.654 1.00 96.62 257 TYR A C 1
ATOM 2070 O O . TYR A 1 257 ? 6.947 -1.583 -17.571 1.00 96.62 257 TYR A O 1
ATOM 2078 N N . LEU A 1 258 ? 4.774 -1.414 -17.072 1.00 97.50 258 LEU A N 1
ATOM 2079 C CA . LEU A 1 258 ? 4.767 -2.676 -16.331 1.00 97.50 258 LEU A CA 1
ATOM 2080 C C . LEU A 1 258 ? 4.944 -3.861 -17.280 1.00 97.50 258 LEU A C 1
ATOM 2082 O O . LEU A 1 258 ? 4.306 -3.940 -18.331 1.00 97.50 258 LEU A O 1
ATOM 2086 N N . SER A 1 259 ? 5.749 -4.844 -16.880 1.00 96.62 259 SER A N 1
ATOM 2087 C CA . SER A 1 259 ? 5.940 -6.047 -17.692 1.00 96.62 259 SER A CA 1
ATOM 2088 C C . SER A 1 259 ? 4.620 -6.825 -17.878 1.00 96.62 259 SER A C 1
ATOM 2090 O O . SER A 1 259 ? 3.776 -6.840 -16.975 1.00 96.62 259 SER A O 1
ATOM 2092 N N . PRO A 1 260 ? 4.433 -7.556 -18.996 1.00 97.31 260 PRO A N 1
ATOM 2093 C CA . PRO A 1 260 ? 3.229 -8.366 -19.207 1.00 97.31 260 PRO A CA 1
ATOM 2094 C C . PRO A 1 260 ? 2.959 -9.387 -18.092 1.00 97.31 260 PRO A C 1
ATOM 2096 O O . PRO A 1 260 ? 1.804 -9.698 -17.809 1.00 97.31 260 PRO A O 1
ATOM 2099 N N . LYS A 1 261 ? 4.013 -9.891 -17.432 1.00 97.12 261 LYS A N 1
ATOM 2100 C CA . LYS A 1 261 ? 3.888 -10.816 -16.297 1.00 97.12 261 LYS A CA 1
ATOM 2101 C C . LYS A 1 261 ? 3.283 -10.136 -15.072 1.00 97.12 261 LYS A C 1
ATOM 2103 O O . LYS A 1 261 ? 2.351 -10.684 -14.490 1.00 97.12 261 LYS A O 1
ATOM 2108 N N . ILE A 1 262 ? 3.768 -8.941 -14.725 1.00 97.56 262 ILE A N 1
ATOM 2109 C CA . ILE A 1 262 ? 3.207 -8.149 -13.624 1.00 97.56 262 ILE A CA 1
ATOM 2110 C C . ILE A 1 262 ? 1.745 -7.819 -13.926 1.00 97.56 262 ILE A C 1
ATOM 2112 O O . ILE A 1 262 ? 0.882 -8.029 -13.081 1.00 97.56 262 ILE A O 1
ATOM 2116 N N . GLN A 1 263 ? 1.442 -7.370 -15.148 1.00 97.62 263 GLN A N 1
ATOM 2117 C CA . GLN A 1 263 ? 0.068 -7.042 -15.537 1.00 97.62 263 GLN A CA 1
ATOM 2118 C C . GLN A 1 263 ? -0.875 -8.248 -15.423 1.00 97.62 263 GLN A C 1
ATOM 2120 O O . GLN A 1 263 ? -1.990 -8.099 -14.927 1.00 97.62 263 GLN A O 1
ATOM 2125 N N . ALA A 1 264 ? -0.439 -9.437 -15.851 1.00 97.50 264 ALA A N 1
ATOM 2126 C CA . ALA A 1 264 ? -1.228 -10.662 -15.732 1.00 97.50 264 ALA A CA 1
ATOM 2127 C C . ALA A 1 264 ? -1.483 -11.049 -14.266 1.00 97.50 264 ALA A C 1
ATOM 2129 O O . ALA A 1 264 ? -2.609 -11.407 -13.920 1.00 97.50 264 ALA A O 1
ATOM 2130 N N . TYR A 1 265 ? -0.470 -10.925 -13.403 1.00 97.56 265 TYR A N 1
ATOM 2131 C CA . TYR A 1 265 ? -0.613 -11.176 -11.969 1.00 97.56 265 TYR A CA 1
ATOM 2132 C C . TYR A 1 265 ? -1.561 -10.170 -11.302 1.00 97.56 265 TYR A C 1
ATOM 2134 O O . TYR A 1 265 ? -2.466 -10.550 -10.567 1.00 97.56 265 TYR A O 1
ATOM 2142 N N . VAL A 1 266 ? -1.428 -8.873 -11.596 1.00 97.12 266 VAL A N 1
ATOM 2143 C CA . VAL A 1 266 ? -2.333 -7.856 -11.034 1.00 97.12 266 VAL A CA 1
ATOM 2144 C C . VAL A 1 266 ? -3.779 -8.111 -11.464 1.00 97.12 266 VAL A C 1
ATOM 2146 O O . VAL A 1 266 ? -4.680 -8.040 -10.630 1.00 97.12 266 VAL A O 1
ATOM 2149 N N . LYS A 1 267 ? -4.014 -8.480 -12.729 1.00 96.44 267 LYS A N 1
ATOM 2150 C CA . LYS A 1 267 ? -5.353 -8.860 -13.202 1.00 96.44 267 LYS A CA 1
ATOM 2151 C C . LYS A 1 267 ? -5.922 -10.064 -12.455 1.00 96.44 267 LYS A C 1
ATOM 2153 O O . LYS A 1 267 ? -7.085 -10.018 -12.062 1.00 96.44 267 LYS A O 1
ATOM 2158 N N . SER A 1 268 ? -5.126 -11.111 -12.221 1.00 96.06 268 SER A N 1
ATOM 2159 C CA . SER A 1 268 ? -5.595 -12.294 -11.484 1.00 96.06 268 SER A CA 1
ATOM 2160 C C . SER A 1 268 ? -5.958 -11.950 -10.036 1.00 96.06 268 SER A C 1
ATOM 2162 O O . SER A 1 268 ? -7.003 -12.381 -9.544 1.00 96.06 268 SER A O 1
ATOM 2164 N N . VAL A 1 269 ? -5.152 -11.105 -9.386 1.00 95.38 269 VAL A N 1
ATOM 2165 C CA . VAL A 1 269 ? -5.386 -10.615 -8.022 1.00 95.38 269 VAL A CA 1
ATOM 2166 C C . VAL A 1 269 ? -6.634 -9.739 -7.937 1.00 95.38 269 VAL A C 1
ATOM 2168 O O . VAL A 1 269 ? -7.425 -9.899 -7.011 1.00 95.38 269 VAL A O 1
ATOM 2171 N N . LEU A 1 270 ? -6.840 -8.833 -8.897 1.00 94.56 270 LEU A N 1
ATOM 2172 C CA . LEU A 1 270 ? -8.020 -7.962 -8.948 1.00 94.56 270 LEU A CA 1
ATOM 2173 C C . LEU A 1 270 ? -9.275 -8.679 -9.469 1.00 94.56 270 LEU A C 1
ATOM 2175 O O . LEU A 1 270 ? -10.376 -8.148 -9.330 1.00 94.56 270 LEU A O 1
ATOM 2179 N N . LYS A 1 271 ? -9.120 -9.888 -10.026 1.00 93.19 271 LYS A N 1
ATOM 2180 C CA . LYS A 1 271 ? -10.155 -10.614 -10.778 1.00 93.19 271 LYS A CA 1
ATOM 2181 C C . LYS A 1 271 ? -10.729 -9.768 -11.919 1.00 93.19 271 LYS A C 1
ATOM 2183 O O . LYS A 1 271 ? -11.941 -9.697 -12.102 1.00 93.19 271 LYS A O 1
ATOM 2188 N N . GLU A 1 272 ? -9.835 -9.104 -12.646 1.00 89.00 272 GLU A N 1
ATOM 2189 C CA . GLU A 1 272 ? -10.143 -8.392 -13.887 1.00 89.00 272 GLU A CA 1
ATOM 2190 C C . GLU A 1 272 ? -10.114 -9.390 -15.054 1.00 89.00 272 GLU A C 1
ATOM 2192 O O . GLU A 1 272 ? -9.131 -10.121 -15.209 1.00 89.00 272 GLU A O 1
ATOM 2197 N N . ASP A 1 273 ? -11.180 -9.405 -15.858 1.00 74.69 273 ASP A N 1
ATOM 2198 C CA . ASP A 1 273 ? -11.287 -10.230 -17.070 1.00 74.69 273 ASP A CA 1
ATOM 2199 C C . ASP A 1 273 ? -10.331 -9.777 -18.209 1.00 74.69 273 ASP A C 1
ATOM 2201 O O . ASP A 1 273 ? -9.917 -8.587 -18.291 1.00 74.69 273 ASP A O 1
#

InterPro domains:
  IPR024079 Metallopeptidase, catalytic domain superfamily [G3DSA:3.40.390.10] (54-272)

pLDDT: mean 90.07, std 11.8, range [37.78, 98.25]

Organism: Bdellovibrio bacteriovorus (NCBI:txid959)